Protein AF-A0A966W4L0-F1 (afdb_monomer)

pLDDT: mean 8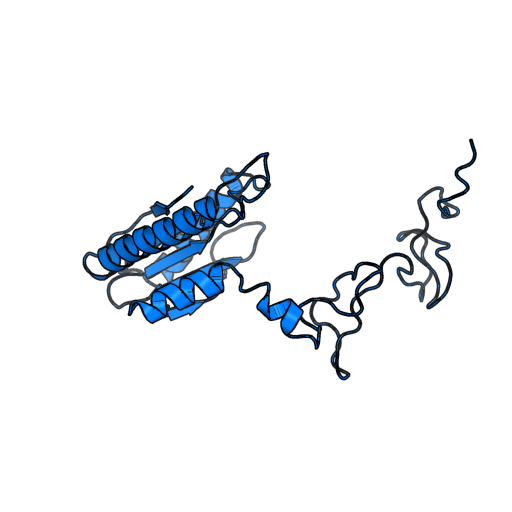1.06, std 13.6, range [39.12, 98.12]

Secondary structure (DSSP, 8-state):
---SSSPBPTTSSBP-EESTTSPP-B-GGGPPTT-EESSSEEP--BTTBPPTT-PEEPTT-SS-TTT-S-THHHHTT--HHHHHHHHHHHTT---SEEEEEEE-SS---S--EEEEEEEEE-SS-EEEEEE-TTTTTTS-HHHHHHHHHHHHHHHHHHSTTS-EEEEEE----EETTEE--SHHHHHHHHHHHHHHHHHHHHHHHS---EEEEE--

Radius of gyration: 22.89 Å; Cα contacts (8 Å, |Δi|>4): 340; chains: 1; bounding box: 66×42×49 Å

Nearest PDB structures (foldseek):
  7eb6-assembly1_A  TM=3.724E-01  e=5.697E-02  Homo sapiens
  3vyw-assembly3_C  TM=3.561E-01  e=5.429E-01  Aquifex aeolicus VF5
  4cr3-assembly1_J  TM=2.563E-01  e=2.023E+00  Saccharomyces cerevisiae
  8tid-assembly1_L  TM=2.581E-01  e=2.441E+00  Tetrahymena thermophila

Sequence (216 aa):
MIDVVSKMCPCGKTASYGFPEGKPVCCNTCKEPGMINVRSKTCPGYDGVPCPVATYIHSSREYCLACDPDDSRRTMRLNDETAFFDFLAENGVSVTQRSYRVDYRCIDTAKKYSLIDGVIITADVVVCLELDEDAHEYYDPVCEKARMHDASAELKIAFPDRPIAWIRVNPHTKKDGKRDVSRAAKKVRDERHRKALVLIRDVLENPWGGIKYVGY

Mean predicted aligned error: 14.85 Å

Solvent-accessible surface area (backbone atoms only — not comparable to full-atom values): 12575 Å² total; per-residue (Å²): 134,82,74,88,80,66,55,57,11,95,88,74,43,68,27,31,18,15,46,83,98,41,68,43,52,16,22,87,90,66,49,57,94,77,44,39,58,57,72,55,46,55,23,67,36,44,95,92,42,67,38,92,76,59,47,75,33,57,97,92,50,80,48,42,87,91,41,42,86,59,55,68,75,47,68,79,52,64,50,68,63,55,56,49,54,51,52,35,44,78,70,76,42,76,69,70,37,70,61,38,74,41,67,51,83,90,56,99,57,99,62,62,57,51,72,38,54,26,32,33,74,59,95,62,31,36,40,40,35,40,73,44,74,68,73,64,85,85,54,63,68,68,61,52,54,47,51,54,50,54,46,50,50,51,48,37,71,77,36,70,89,30,39,55,23,36,44,37,34,19,52,55,46,72,51,95,92,36,81,40,83,46,76,66,35,50,52,51,22,56,50,34,51,51,54,47,49,52,52,52,51,46,40,72,76,52,66,54,61,51,78,48,79,31,59,116

Foldseek 3Di:
DPPPPFAAEPVGHTFQWDAVVDDGHHDPVPDDPRIDRPNWDFAQAEPPDGDPVRHTDDPVDNHDPVRDPPCVSVVVCPPVLNVLQVVCVVVVHHFPDAQDKDAQPPDPDPDGIHTFGTWDDDLAAIETEAAPQQVCPPDDPVVVVVRVVSSLVSVCVVVVRHAYEYEYEHLFDDDPSHTDPDPVRNVSSVVLSVVSSVVVVCCVVPPDHDYDYTPD

Structure (mmCIF, N/CA/C/O backbone):
data_AF-A0A966W4L0-F1
#
_entry.id   AF-A0A966W4L0-F1
#
loop_
_atom_site.group_PDB
_atom_site.id
_atom_site.type_symbol
_atom_site.label_atom_id
_atom_site.label_alt_id
_atom_site.label_comp_id
_atom_site.label_asym_id
_atom_site.label_entity_id
_atom_site.label_seq_id
_atom_site.pdbx_PDB_ins_code
_atom_site.Cartn_x
_atom_site.Cartn_y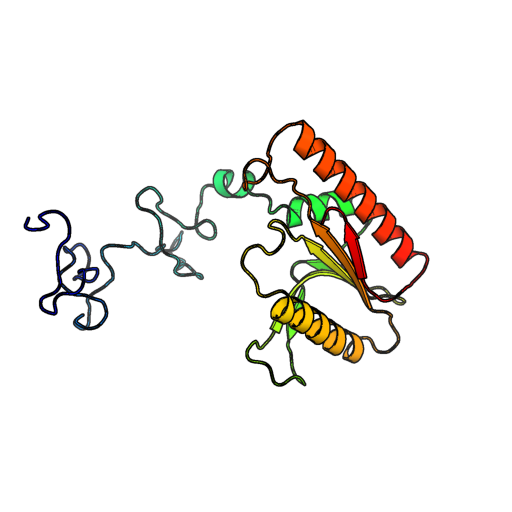
_atom_site.Cartn_z
_atom_site.occupancy
_atom_site.B_iso_or_equiv
_atom_site.auth_seq_id
_atom_site.auth_comp_id
_atom_site.auth_asym_id
_atom_site.auth_atom_id
_atom_site.pdbx_PDB_model_num
ATOM 1 N N . MET A 1 1 ? 43.326 22.578 -15.133 1.00 39.88 1 MET A N 1
ATOM 2 C CA . MET A 1 1 ? 43.416 21.475 -14.155 1.00 39.88 1 MET A CA 1
ATOM 3 C C . MET A 1 1 ? 42.923 20.229 -14.870 1.00 39.88 1 MET A C 1
ATOM 5 O O . MET A 1 1 ? 41.761 20.191 -15.242 1.00 39.88 1 MET A O 1
ATOM 9 N N . ILE A 1 2 ? 43.824 19.308 -15.214 1.00 39.12 2 ILE A N 1
ATOM 10 C CA . ILE A 1 2 ? 43.455 18.050 -15.879 1.00 39.12 2 ILE A CA 1
ATOM 11 C C . ILE A 1 2 ? 42.797 17.181 -14.808 1.00 39.12 2 ILE A C 1
ATOM 13 O O . ILE A 1 2 ? 43.391 16.985 -13.751 1.00 39.12 2 ILE A O 1
ATOM 17 N N . ASP A 1 3 ? 41.568 16.726 -15.039 1.00 40.66 3 ASP A N 1
ATOM 18 C CA . ASP A 1 3 ? 40.909 15.759 -14.161 1.00 40.66 3 ASP A CA 1
ATOM 19 C C . ASP A 1 3 ? 41.672 14.428 -14.254 1.00 40.66 3 ASP A C 1
ATOM 21 O O . ASP A 1 3 ? 41.567 13.696 -15.235 1.00 40.66 3 ASP A O 1
ATOM 25 N N . VAL A 1 4 ? 42.519 14.156 -13.258 1.00 51.59 4 VAL A N 1
ATOM 26 C CA . VAL A 1 4 ? 43.350 12.941 -13.181 1.00 51.59 4 VAL A CA 1
ATOM 27 C C . VAL A 1 4 ? 42.567 11.769 -12.563 1.00 51.59 4 VAL A C 1
ATOM 29 O O . VAL A 1 4 ? 43.092 10.662 -12.448 1.00 51.59 4 VAL A O 1
ATOM 32 N N . VAL A 1 5 ? 41.309 11.981 -12.153 1.00 56.88 5 VAL A N 1
ATOM 33 C CA . VAL A 1 5 ? 40.551 11.013 -11.345 1.00 56.88 5 VAL A CA 1
ATOM 34 C C . VAL A 1 5 ? 39.511 10.263 -12.178 1.00 56.88 5 VAL A C 1
ATOM 36 O O . VAL A 1 5 ? 39.290 9.071 -11.942 1.00 56.88 5 VAL A O 1
ATOM 39 N N . SER A 1 6 ? 38.896 10.900 -13.180 1.00 58.75 6 SER A N 1
ATOM 40 C CA . SER A 1 6 ? 37.871 10.251 -14.005 1.00 58.75 6 SER A CA 1
ATOM 41 C C . SER A 1 6 ? 38.385 9.865 -15.401 1.00 58.75 6 SER A C 1
ATOM 43 O O . SER A 1 6 ? 38.795 10.693 -16.209 1.00 58.75 6 SER A O 1
ATOM 45 N N . LYS A 1 7 ? 38.380 8.559 -15.712 1.00 70.31 7 LYS A N 1
ATOM 46 C CA . LYS A 1 7 ? 38.720 8.083 -17.062 1.00 70.31 7 LYS A CA 1
ATOM 47 C C . LYS A 1 7 ? 37.637 8.518 -18.047 1.00 70.31 7 LYS A C 1
ATOM 49 O O . LYS A 1 7 ? 36.458 8.218 -17.857 1.00 70.31 7 LYS A O 1
ATOM 54 N N . MET A 1 8 ? 38.048 9.205 -19.105 1.00 83.81 8 MET A N 1
ATOM 55 C CA . MET A 1 8 ? 37.175 9.710 -20.162 1.00 83.81 8 MET A CA 1
ATOM 56 C C . MET A 1 8 ? 37.199 8.768 -21.369 1.00 83.81 8 MET A C 1
ATOM 58 O O . MET A 1 8 ? 38.225 8.185 -21.705 1.00 83.81 8 MET A O 1
ATOM 62 N N . CYS A 1 9 ? 36.049 8.621 -22.015 1.00 87.44 9 CYS A N 1
ATOM 63 C CA . CYS A 1 9 ? 35.883 7.980 -23.313 1.00 87.44 9 CYS A CA 1
ATOM 64 C C . CYS A 1 9 ? 36.512 8.866 -24.406 1.00 87.44 9 CYS A C 1
ATOM 66 O O . CYS A 1 9 ? 36.449 10.091 -24.273 1.00 87.44 9 CYS A O 1
ATOM 68 N N . PRO A 1 10 ? 37.014 8.306 -25.526 1.00 86.38 10 PRO A N 1
ATOM 69 C CA . PRO A 1 10 ? 37.553 9.095 -26.643 1.00 86.38 10 PRO A CA 1
ATOM 70 C C . PRO A 1 10 ? 36.600 10.168 -27.199 1.00 86.38 10 PRO A C 1
ATOM 72 O O . PRO A 1 10 ? 37.042 11.172 -27.740 1.00 86.38 10 PRO A O 1
ATOM 75 N N . CYS A 1 11 ? 35.287 9.991 -27.026 1.00 88.12 11 CYS A N 1
ATOM 76 C CA . CYS A 1 11 ? 34.265 10.966 -27.421 1.00 88.12 11 CYS A CA 1
ATOM 77 C C . CYS A 1 11 ? 34.036 12.111 -26.410 1.00 88.12 11 CYS A C 1
ATOM 79 O O . CYS A 1 11 ? 33.104 12.893 -26.580 1.00 88.12 11 CYS A O 1
ATOM 81 N N . GLY A 1 12 ? 34.818 12.182 -25.327 1.00 84.81 12 GLY A N 1
ATOM 82 C CA . GLY A 1 12 ? 34.723 13.229 -24.303 1.00 84.81 12 GLY A CA 1
ATOM 83 C C . GLY A 1 12 ? 33.671 12.997 -23.209 1.00 84.81 12 GLY A C 1
ATOM 84 O O . GLY A 1 12 ? 33.505 13.847 -22.342 1.00 84.81 12 GLY A O 1
ATOM 85 N N . LYS A 1 13 ? 32.959 11.863 -23.206 1.00 88.31 13 LYS A N 1
ATOM 86 C CA . LYS A 1 13 ? 32.048 11.467 -22.109 1.00 88.31 13 LYS A CA 1
ATOM 87 C C . LYS A 1 13 ? 32.784 10.649 -21.046 1.00 88.31 13 LYS A C 1
ATOM 89 O O . LYS A 1 13 ? 33.773 9.998 -21.358 1.00 88.31 13 LYS A O 1
ATOM 94 N N . THR A 1 14 ? 32.277 10.578 -19.817 1.00 87.38 14 THR A N 1
ATOM 95 C CA . THR A 1 14 ? 32.856 9.702 -18.781 1.00 87.38 14 THR A CA 1
ATOM 96 C C . THR A 1 14 ? 32.817 8.231 -19.208 1.00 87.38 14 THR A C 1
ATOM 98 O O . THR A 1 14 ? 31.778 7.733 -19.654 1.00 87.38 14 THR A O 1
ATOM 101 N N . ALA A 1 15 ? 33.938 7.524 -19.060 1.00 89.25 15 ALA A N 1
ATOM 102 C CA . ALA A 1 15 ? 34.005 6.099 -19.343 1.00 89.25 15 ALA A CA 1
ATOM 103 C C . ALA A 1 15 ? 33.379 5.288 -18.197 1.00 89.25 15 ALA A C 1
ATOM 105 O O . ALA A 1 15 ? 33.664 5.502 -17.016 1.00 89.25 15 ALA A O 1
ATOM 106 N N . SER A 1 16 ? 32.537 4.323 -18.553 1.00 87.56 16 SER A N 1
ATOM 107 C CA . SER A 1 16 ? 31.923 3.370 -17.618 1.00 87.56 16 SER A CA 1
ATOM 108 C C . SER A 1 16 ? 31.893 1.936 -18.147 1.00 87.56 16 SER A C 1
ATOM 110 O O . SER A 1 16 ? 31.677 1.014 -17.365 1.00 87.56 16 SER A O 1
ATOM 112 N N . TYR A 1 17 ? 32.167 1.735 -19.438 1.00 88.56 17 TYR A N 1
ATOM 113 C CA . TYR A 1 17 ? 32.143 0.446 -20.116 1.00 88.56 17 TYR A CA 1
ATOM 114 C C . TYR A 1 17 ? 33.554 -0.029 -20.464 1.00 88.56 17 TYR A C 1
ATOM 116 O O . TYR A 1 17 ? 34.401 0.766 -20.879 1.00 88.56 17 TYR A O 1
ATOM 124 N N . GLY A 1 18 ? 33.795 -1.324 -20.293 1.00 90.25 18 GLY A N 1
ATOM 125 C CA . GLY A 1 18 ? 35.038 -2.011 -20.638 1.00 90.25 18 GLY A CA 1
ATOM 126 C C . GLY A 1 18 ? 34.804 -3.516 -20.753 1.00 90.25 18 GLY A C 1
ATOM 127 O O . GLY A 1 18 ? 33.707 -3.998 -20.477 1.00 90.25 18 GLY A O 1
ATOM 128 N N . PHE A 1 19 ? 35.814 -4.267 -21.180 1.00 89.31 19 PHE A N 1
ATOM 129 C CA . PHE A 1 19 ? 35.740 -5.730 -21.162 1.00 89.31 19 PHE A CA 1
ATOM 130 C C . PHE A 1 19 ? 35.639 -6.261 -19.721 1.00 89.31 19 PHE A C 1
ATOM 132 O O . PHE A 1 19 ? 36.053 -5.549 -18.800 1.00 89.31 19 PHE A O 1
ATOM 139 N N . PRO A 1 20 ? 35.083 -7.471 -19.505 1.00 81.75 20 PRO A N 1
ATOM 140 C CA . PRO A 1 20 ? 34.980 -8.077 -18.177 1.00 81.75 20 PRO A CA 1
ATOM 141 C C . PRO A 1 20 ? 36.296 -7.987 -17.394 1.00 81.75 20 PRO A C 1
ATOM 143 O O . PRO A 1 20 ? 37.363 -8.210 -17.957 1.00 81.75 20 PRO A O 1
ATOM 146 N N . GLU A 1 21 ? 36.215 -7.579 -16.122 1.00 77.38 21 GLU A N 1
ATOM 147 C CA . GLU A 1 21 ? 37.358 -7.320 -15.216 1.00 77.38 21 GLU A CA 1
ATOM 148 C C . GLU A 1 21 ? 38.349 -6.221 -15.663 1.00 77.38 21 GLU A C 1
ATOM 150 O O . GLU A 1 21 ? 39.301 -5.889 -14.955 1.00 77.38 21 GLU A O 1
ATOM 155 N N . GLY A 1 22 ? 38.101 -5.594 -16.812 1.00 82.25 22 GLY A N 1
ATOM 156 C CA . GLY A 1 22 ? 38.889 -4.500 -17.353 1.00 82.25 22 GLY A CA 1
ATOM 157 C C . GLY A 1 22 ? 38.563 -3.139 -16.737 1.00 82.25 22 GLY A C 1
ATOM 158 O O . GLY A 1 22 ? 37.609 -2.941 -15.982 1.00 82.25 22 GLY A O 1
ATOM 159 N N . LYS A 1 23 ? 39.370 -2.140 -17.102 1.00 84.31 23 LYS A N 1
ATOM 160 C CA . LYS A 1 23 ? 39.115 -0.735 -16.747 1.00 84.31 23 LYS A CA 1
ATOM 161 C C . LYS A 1 23 ? 38.068 -0.138 -17.699 1.00 84.31 23 LYS A C 1
ATOM 163 O O . LYS A 1 23 ? 38.034 -0.527 -18.866 1.00 84.31 23 LYS A O 1
ATOM 168 N N . PRO A 1 24 ? 37.259 0.841 -17.255 1.00 87.44 24 PRO A N 1
ATOM 169 C CA . PRO A 1 24 ? 36.345 1.529 -18.155 1.00 87.44 24 PRO A CA 1
ATOM 170 C C . PRO A 1 24 ? 37.149 2.340 -19.175 1.00 87.44 24 PRO A C 1
ATOM 172 O O . PRO A 1 24 ? 38.024 3.127 -18.799 1.00 87.44 24 PRO A O 1
ATOM 175 N N . VAL A 1 25 ? 36.855 2.128 -20.456 1.00 90.81 25 VAL A N 1
ATOM 176 C CA . VAL A 1 25 ? 37.513 2.778 -21.603 1.00 90.81 25 VAL A CA 1
ATOM 177 C C . VAL A 1 25 ? 36.522 3.525 -22.492 1.00 90.81 25 VAL A C 1
ATOM 179 O O . VAL A 1 25 ? 36.887 4.525 -23.103 1.00 90.81 25 VAL A O 1
ATOM 182 N N . CYS A 1 26 ? 35.252 3.109 -22.495 1.00 87.81 26 CYS A N 1
ATOM 183 C CA . CYS A 1 26 ? 34.206 3.693 -23.326 1.00 87.81 26 CYS A CA 1
ATOM 184 C C . CYS A 1 26 ? 33.004 4.161 -22.497 1.00 87.81 26 CYS A C 1
ATOM 186 O O . CYS A 1 26 ? 32.745 3.692 -21.386 1.00 87.81 26 CYS A O 1
ATOM 188 N N . CYS A 1 27 ? 32.237 5.102 -23.041 1.00 90.81 27 CYS A N 1
ATOM 189 C CA . CYS A 1 27 ? 30.899 5.416 -22.547 1.00 90.81 27 CYS A CA 1
ATOM 190 C C . CYS A 1 27 ? 29.870 4.434 -23.138 1.00 90.81 27 CYS A C 1
ATOM 192 O O . CYS A 1 27 ? 30.177 3.704 -24.079 1.00 90.81 27 CYS A O 1
ATOM 194 N N . ASN A 1 28 ? 28.630 4.447 -22.639 1.00 87.31 28 ASN A N 1
ATOM 195 C CA . ASN A 1 28 ? 27.578 3.527 -23.098 1.00 87.31 28 ASN A CA 1
ATOM 196 C C . ASN A 1 28 ? 27.327 3.579 -24.617 1.00 87.31 28 ASN A C 1
ATOM 198 O O . ASN A 1 28 ? 26.989 2.568 -25.218 1.00 87.31 28 ASN A O 1
ATOM 202 N N . THR A 1 29 ? 27.491 4.751 -25.240 1.00 90.25 29 THR A N 1
ATOM 203 C CA . THR A 1 29 ? 27.235 4.937 -26.679 1.00 90.25 29 THR A CA 1
ATOM 204 C C . THR A 1 29 ? 28.416 4.550 -27.563 1.00 90.25 29 THR A C 1
ATOM 206 O O . THR A 1 29 ? 28.232 4.356 -28.754 1.00 90.25 29 THR A O 1
ATOM 209 N N . CYS A 1 30 ? 29.623 4.460 -27.001 1.00 90.88 30 CYS A N 1
ATOM 210 C CA . CYS A 1 30 ? 30.848 4.120 -27.733 1.00 90.88 30 CYS A CA 1
ATOM 211 C C . CYS A 1 30 ? 31.363 2.724 -27.366 1.00 90.88 30 CYS A C 1
ATOM 213 O O . CYS A 1 30 ? 32.521 2.411 -27.622 1.00 90.88 30 CYS A O 1
ATOM 215 N N . LYS A 1 31 ? 30.543 1.920 -26.681 1.00 89.50 31 LYS A N 1
ATOM 216 C CA . LYS A 1 31 ? 30.925 0.575 -26.263 1.00 89.50 31 LYS A CA 1
ATOM 217 C C . LYS A 1 31 ? 30.967 -0.357 -27.471 1.00 89.50 31 LYS A C 1
ATOM 219 O O . LYS A 1 31 ? 30.111 -0.278 -28.351 1.00 89.50 31 LYS A O 1
ATOM 224 N N . GLU A 1 32 ? 31.926 -1.265 -27.466 1.00 90.75 32 GLU A N 1
ATOM 225 C CA . GLU A 1 32 ? 32.004 -2.348 -28.441 1.00 90.75 32 GLU A CA 1
ATOM 226 C C . GLU A 1 32 ? 31.173 -3.555 -27.970 1.00 90.75 32 GLU A C 1
ATOM 228 O O . GLU A 1 32 ? 30.910 -3.697 -26.765 1.00 90.75 32 GLU A O 1
ATOM 233 N N . PRO A 1 33 ? 30.744 -4.445 -28.886 1.00 87.56 33 PRO A N 1
ATOM 234 C CA . PRO A 1 33 ? 30.155 -5.726 -28.511 1.00 87.56 33 PRO A CA 1
ATOM 235 C C . PRO A 1 33 ? 31.064 -6.488 -27.534 1.00 87.56 33 PRO A C 1
ATOM 237 O O . PRO A 1 33 ? 32.262 -6.623 -27.761 1.00 87.56 33 PRO A O 1
ATOM 240 N N . GLY A 1 34 ? 30.497 -6.967 -26.426 1.00 81.62 34 GLY A N 1
ATOM 241 C CA . GLY A 1 34 ? 31.245 -7.643 -25.357 1.00 81.62 34 GLY A CA 1
ATOM 242 C C . GLY A 1 34 ? 31.748 -6.730 -24.232 1.00 81.62 34 GLY A C 1
ATOM 243 O O . GLY A 1 34 ? 32.177 -7.236 -23.196 1.00 81.62 34 GLY A O 1
ATOM 244 N N . MET A 1 35 ? 31.643 -5.402 -24.365 1.00 86.19 35 MET A N 1
ATOM 245 C CA . MET A 1 35 ? 31.913 -4.487 -23.252 1.00 86.19 35 MET A CA 1
ATOM 246 C C . MET A 1 35 ? 30.718 -4.392 -22.291 1.00 86.19 35 MET A C 1
ATOM 248 O O . MET A 1 35 ? 29.577 -4.147 -22.696 1.00 86.19 35 MET A O 1
ATOM 252 N N . ILE A 1 36 ? 31.001 -4.501 -20.994 1.00 82.31 36 ILE A N 1
ATOM 253 C CA . ILE A 1 36 ? 30.038 -4.388 -19.892 1.00 82.31 36 ILE A CA 1
ATOM 254 C C . ILE A 1 36 ? 30.284 -3.114 -19.084 1.00 82.31 36 ILE A C 1
ATOM 256 O O . ILE A 1 36 ? 31.358 -2.516 -19.154 1.00 82.31 36 ILE A O 1
ATOM 260 N N . ASN A 1 37 ? 29.297 -2.683 -18.299 1.00 83.00 37 ASN A N 1
ATOM 261 C CA . ASN A 1 37 ? 29.501 -1.601 -17.340 1.00 83.00 37 ASN A CA 1
ATOM 262 C C . ASN A 1 37 ? 30.404 -2.109 -16.203 1.00 83.00 37 ASN A C 1
ATOM 264 O O . ASN A 1 37 ? 29.957 -2.846 -15.331 1.00 83.00 37 ASN A O 1
ATOM 268 N N . VAL A 1 38 ? 31.680 -1.727 -16.223 1.00 80.19 38 VAL A N 1
ATOM 269 C CA . VAL A 1 38 ? 32.684 -2.143 -15.225 1.00 80.19 38 VAL A CA 1
ATOM 270 C C . VAL A 1 38 ? 32.747 -1.194 -14.024 1.00 80.19 38 VAL A C 1
ATOM 272 O O . VAL A 1 38 ? 33.439 -1.468 -13.046 1.00 80.19 38 VAL A O 1
ATOM 275 N N . ARG A 1 39 ? 32.029 -0.062 -14.081 1.00 76.06 39 ARG A N 1
ATOM 276 C CA . ARG A 1 39 ? 31.961 0.920 -12.989 1.00 76.06 39 ARG A CA 1
ATOM 277 C C . ARG A 1 39 ? 30.870 0.574 -11.978 1.00 76.06 39 ARG A C 1
ATOM 279 O O . ARG A 1 39 ? 31.072 0.740 -10.778 1.00 76.06 39 ARG A O 1
ATOM 286 N N . SER A 1 40 ? 29.725 0.110 -12.467 1.00 74.38 40 SER A N 1
ATOM 287 C CA . SER A 1 40 ? 28.581 -0.286 -11.649 1.00 74.38 40 SER A CA 1
ATOM 288 C C . SER A 1 40 ? 28.385 -1.785 -11.793 1.00 74.38 40 SER A C 1
ATOM 290 O O . SER A 1 40 ? 27.945 -2.255 -12.839 1.00 74.38 40 SER A O 1
ATOM 292 N N . LYS A 1 41 ? 28.715 -2.535 -10.741 1.00 74.12 41 LYS A N 1
ATOM 293 C CA . LYS A 1 41 ? 28.471 -3.976 -10.709 1.00 74.12 41 LYS A CA 1
ATOM 294 C C . LYS A 1 41 ? 26.963 -4.211 -10.682 1.00 74.12 41 LYS A C 1
ATOM 296 O O . LYS A 1 41 ? 26.248 -3.503 -9.980 1.00 74.12 41 LYS A O 1
ATOM 301 N N . THR A 1 42 ? 26.470 -5.175 -11.442 1.00 78.19 42 THR A N 1
ATOM 302 C CA . THR A 1 42 ? 25.097 -5.681 -11.321 1.00 78.19 42 THR A CA 1
ATOM 303 C C . THR A 1 42 ? 25.086 -6.883 -10.388 1.00 78.19 42 THR A C 1
ATOM 305 O O . THR A 1 42 ? 26.087 -7.590 -10.282 1.00 78.19 42 THR A O 1
ATOM 308 N N . CYS A 1 43 ? 23.972 -7.122 -9.699 1.00 81.69 43 CYS A N 1
ATOM 309 C CA . CYS A 1 43 ? 23.835 -8.300 -8.852 1.00 81.69 43 CYS A CA 1
ATOM 310 C C . CYS A 1 43 ? 23.937 -9.579 -9.706 1.00 81.69 43 CYS A C 1
ATOM 312 O O . CYS A 1 43 ? 23.196 -9.695 -10.685 1.00 81.69 43 CYS A O 1
ATOM 314 N N . PRO A 1 44 ? 24.814 -10.534 -9.348 1.00 81.69 44 PRO A N 1
ATOM 315 C CA . PRO A 1 44 ? 25.000 -11.760 -10.125 1.00 81.69 44 PRO A CA 1
ATOM 316 C C . PRO A 1 44 ? 23.845 -12.762 -9.964 1.00 81.69 44 PRO A C 1
ATOM 318 O O . PRO A 1 44 ? 23.689 -13.650 -10.795 1.00 81.69 44 PRO A O 1
ATOM 321 N N . GLY A 1 45 ? 23.011 -12.602 -8.935 1.00 80.56 45 GLY A N 1
ATOM 322 C CA . GLY A 1 45 ? 22.117 -13.662 -8.471 1.00 80.56 45 GLY A CA 1
ATOM 323 C C . GLY A 1 45 ? 22.778 -14.506 -7.384 1.00 80.56 45 GLY A C 1
ATOM 324 O O . GLY A 1 45 ? 23.896 -14.199 -6.976 1.00 80.56 45 GLY A O 1
ATOM 325 N N . TYR A 1 46 ? 22.082 -15.521 -6.881 1.00 85.31 46 TYR A N 1
ATOM 326 C CA . TYR A 1 46 ? 22.570 -16.382 -5.799 1.00 85.31 46 TYR A CA 1
ATOM 327 C C . TYR A 1 46 ? 22.244 -17.847 -6.096 1.00 85.31 46 TYR A C 1
ATOM 329 O O . TYR A 1 46 ? 21.233 -18.132 -6.732 1.00 85.31 46 TYR A O 1
ATOM 337 N N . ASP A 1 47 ? 23.125 -18.754 -5.669 1.00 81.50 47 ASP A N 1
ATOM 338 C CA . ASP A 1 47 ? 22.979 -20.212 -5.808 1.00 81.50 47 ASP A CA 1
ATOM 339 C C . ASP A 1 47 ? 22.677 -20.690 -7.244 1.00 81.50 47 ASP A C 1
ATOM 341 O O . ASP A 1 47 ? 21.775 -21.478 -7.511 1.00 81.50 47 ASP A O 1
ATOM 345 N N . GLY A 1 48 ? 23.401 -20.133 -8.221 1.00 78.44 48 GLY A N 1
ATOM 346 C CA . GLY A 1 48 ? 23.226 -20.472 -9.638 1.00 78.44 48 GLY A CA 1
ATOM 347 C C . GLY A 1 48 ? 21.952 -19.913 -10.286 1.00 78.44 48 GLY A C 1
ATOM 348 O O . GLY A 1 48 ? 21.761 -20.099 -11.488 1.00 78.44 48 GLY A O 1
ATOM 349 N N . VAL A 1 49 ? 21.113 -19.186 -9.540 1.00 75.50 49 VAL A N 1
ATOM 350 C CA . VAL A 1 49 ? 19.925 -18.498 -10.058 1.00 75.50 49 VAL A CA 1
ATOM 351 C C . VAL A 1 49 ? 20.281 -17.046 -10.404 1.00 75.50 49 VAL A C 1
ATOM 353 O O . VAL A 1 49 ? 20.631 -16.281 -9.500 1.00 75.50 49 VAL A O 1
ATOM 356 N N . PRO A 1 50 ? 20.181 -16.622 -11.681 1.00 73.75 50 PRO A N 1
ATOM 357 C CA . PRO A 1 50 ? 20.452 -15.241 -12.080 1.00 73.75 50 PRO A CA 1
ATOM 358 C C . PRO A 1 50 ? 19.552 -14.232 -11.361 1.00 73.75 50 PRO A C 1
ATOM 360 O O . PRO A 1 50 ? 18.383 -14.508 -11.088 1.00 73.75 50 PRO A O 1
ATOM 363 N N . CYS A 1 51 ? 20.072 -13.030 -11.089 1.00 69.31 51 CYS A N 1
ATOM 364 C CA . CYS A 1 51 ? 19.294 -11.989 -10.417 1.00 69.31 51 CYS A CA 1
ATOM 365 C C . CYS A 1 51 ? 18.055 -11.603 -11.249 1.00 69.31 51 CYS A C 1
ATOM 367 O O . CYS A 1 51 ? 18.220 -11.071 -12.350 1.00 69.31 51 CYS A O 1
ATOM 369 N N . PRO A 1 52 ? 16.825 -11.750 -10.720 1.00 67.69 52 PRO A N 1
ATOM 370 C CA . PRO A 1 52 ? 15.611 -11.448 -11.479 1.00 67.69 52 PRO A CA 1
ATOM 371 C C . PRO A 1 52 ? 15.420 -9.945 -11.728 1.00 67.69 52 PRO A C 1
ATOM 373 O O . PRO A 1 52 ? 14.662 -9.553 -12.608 1.00 67.69 52 PRO A O 1
ATOM 376 N N . VAL A 1 53 ? 16.107 -9.095 -10.955 1.00 66.50 53 VAL A N 1
ATOM 377 C CA . VAL A 1 53 ? 15.977 -7.627 -11.008 1.00 66.50 53 VAL A CA 1
ATOM 378 C C . VAL A 1 53 ? 17.161 -6.969 -11.730 1.00 66.50 53 VAL A C 1
ATOM 380 O O . VAL A 1 53 ? 17.082 -5.800 -12.091 1.00 66.50 53 VAL A O 1
ATOM 383 N N . ALA A 1 54 ? 18.274 -7.693 -11.919 1.00 70.50 54 ALA A N 1
ATOM 384 C CA . ALA A 1 54 ? 19.519 -7.198 -12.523 1.00 70.50 54 ALA A CA 1
ATOM 385 C C . ALA A 1 54 ? 19.986 -5.823 -11.985 1.00 70.50 54 ALA A C 1
ATOM 387 O O . ALA A 1 54 ? 20.568 -5.012 -12.706 1.00 70.50 54 ALA A O 1
ATOM 388 N N . THR A 1 55 ? 19.713 -5.542 -10.707 1.00 71.06 55 THR A N 1
ATOM 389 C CA . THR A 1 55 ? 19.965 -4.221 -10.119 1.00 71.06 55 THR A CA 1
ATOM 390 C C . THR A 1 55 ? 21.456 -3.961 -9.912 1.00 71.06 55 THR A C 1
ATOM 392 O O . THR A 1 55 ? 22.241 -4.893 -9.713 1.00 71.06 55 THR A O 1
ATOM 395 N N . TYR A 1 56 ? 21.853 -2.689 -9.921 1.00 77.81 56 TYR A N 1
ATOM 396 C CA . TYR A 1 56 ? 23.223 -2.286 -9.627 1.00 77.81 56 TYR A CA 1
ATOM 397 C C . TYR A 1 56 ? 23.516 -2.408 -8.126 1.00 77.81 56 TYR A C 1
ATOM 399 O O . TYR A 1 56 ? 22.776 -1.894 -7.289 1.00 77.81 56 TYR A O 1
ATOM 407 N N . ILE A 1 57 ? 24.615 -3.076 -7.783 1.00 74.88 57 ILE A N 1
ATOM 408 C CA . ILE A 1 57 ? 25.113 -3.199 -6.415 1.00 74.88 57 ILE A CA 1
ATOM 409 C C . ILE A 1 57 ? 26.133 -2.091 -6.140 1.00 74.88 57 ILE A C 1
ATOM 411 O O . ILE A 1 57 ? 27.012 -1.790 -6.953 1.00 74.88 57 ILE A O 1
ATOM 415 N N . HIS A 1 58 ? 26.008 -1.462 -4.974 1.00 70.56 58 HIS A N 1
ATOM 416 C CA . HIS A 1 58 ? 27.028 -0.544 -4.478 1.00 70.56 58 HIS A CA 1
ATOM 417 C C . HIS A 1 58 ? 28.313 -1.314 -4.155 1.00 70.56 58 HIS A C 1
ATOM 419 O O . HIS A 1 58 ? 28.264 -2.488 -3.797 1.00 70.56 58 HIS A O 1
ATOM 425 N N . SER A 1 59 ? 29.465 -0.644 -4.240 1.00 62.72 59 SER A N 1
ATOM 426 C CA . SER A 1 59 ? 30.799 -1.258 -4.121 1.00 62.72 59 SER A CA 1
ATOM 427 C C . SER A 1 59 ? 31.056 -2.028 -2.818 1.00 62.72 59 SER A C 1
ATOM 429 O O . SER A 1 59 ? 31.992 -2.817 -2.771 1.00 62.72 59 SER A O 1
ATOM 431 N N . SER A 1 60 ? 30.239 -1.824 -1.782 1.00 69.44 60 SER A N 1
ATOM 432 C CA . SER A 1 60 ? 30.321 -2.514 -0.492 1.00 69.44 60 SER A CA 1
ATOM 433 C C . SER A 1 60 ? 29.424 -3.752 -0.366 1.00 69.44 60 SER A C 1
ATOM 435 O O . SER A 1 60 ? 29.412 -4.369 0.698 1.00 69.44 60 SER A O 1
ATOM 437 N N . ARG A 1 61 ? 28.639 -4.105 -1.394 1.00 74.75 61 ARG A N 1
ATOM 438 C CA . ARG A 1 61 ? 27.658 -5.202 -1.347 1.00 74.75 61 ARG A CA 1
ATOM 439 C C . ARG A 1 61 ? 27.891 -6.198 -2.477 1.00 74.75 61 ARG A C 1
ATOM 441 O O . ARG A 1 61 ? 28.217 -5.804 -3.591 1.00 74.75 61 ARG A O 1
ATOM 448 N N . GLU A 1 62 ? 27.682 -7.474 -2.173 1.00 80.69 62 GLU A N 1
ATOM 449 C CA . GLU A 1 62 ? 27.848 -8.590 -3.113 1.00 80.69 62 GLU A CA 1
ATOM 450 C C . GLU A 1 62 ? 26.534 -8.941 -3.832 1.00 80.69 62 GLU A C 1
ATOM 452 O O . GLU A 1 62 ? 26.522 -9.172 -5.040 1.00 80.69 62 GLU A O 1
ATOM 457 N N . TYR A 1 63 ? 25.405 -8.855 -3.120 1.00 82.19 63 TYR A N 1
ATOM 458 C CA . TYR A 1 63 ? 24.070 -9.159 -3.637 1.00 82.19 63 TYR A CA 1
ATOM 459 C C . TYR A 1 63 ? 23.081 -8.008 -3.400 1.00 82.19 63 TYR A C 1
ATOM 461 O O . TYR A 1 63 ? 23.234 -7.181 -2.489 1.00 82.19 63 TYR A O 1
ATOM 469 N N . CYS A 1 64 ? 22.043 -7.951 -4.239 1.00 79.38 64 CYS A N 1
ATOM 470 C CA . CYS A 1 64 ? 20.865 -7.128 -3.980 1.00 79.38 64 CYS A CA 1
ATOM 471 C C . CYS A 1 64 ? 19.987 -7.772 -2.902 1.00 79.38 64 CYS A C 1
ATOM 473 O O . CYS A 1 64 ? 20.104 -8.963 -2.652 1.00 79.38 64 CYS A O 1
ATOM 475 N N . LEU A 1 65 ? 19.058 -7.018 -2.308 1.00 73.56 65 LEU A N 1
ATOM 476 C CA . LEU A 1 65 ? 18.179 -7.532 -1.242 1.00 73.56 65 LEU A CA 1
ATOM 477 C C . LEU A 1 65 ? 17.376 -8.782 -1.646 1.00 73.56 65 LEU A C 1
ATOM 479 O O . LEU A 1 65 ? 17.119 -9.641 -0.807 1.00 73.56 65 LEU A O 1
ATOM 483 N N . ALA A 1 66 ? 17.002 -8.893 -2.924 1.00 69.44 66 ALA A N 1
ATOM 484 C CA . ALA A 1 66 ? 16.258 -10.040 -3.437 1.00 69.44 66 ALA A CA 1
ATOM 485 C C . ALA A 1 66 ? 17.121 -11.309 -3.558 1.00 69.44 66 ALA A C 1
ATOM 487 O O . ALA A 1 66 ? 16.601 -12.407 -3.416 1.00 69.44 66 ALA A O 1
ATOM 488 N N . CYS A 1 67 ? 18.425 -11.163 -3.807 1.00 75.12 67 CYS A N 1
ATOM 489 C CA . CYS A 1 67 ? 19.350 -12.285 -3.988 1.00 75.12 67 CYS A CA 1
ATOM 490 C C . CYS A 1 67 ? 20.236 -12.538 -2.766 1.00 75.12 67 CYS A C 1
ATOM 492 O O . CYS A 1 67 ? 20.984 -13.502 -2.760 1.00 75.12 67 CYS A O 1
ATOM 494 N N . ASP A 1 68 ? 20.208 -11.668 -1.758 1.00 81.31 68 ASP A N 1
ATOM 495 C CA . ASP A 1 68 ? 21.111 -11.773 -0.617 1.00 81.31 68 ASP A CA 1
ATOM 496 C C . ASP A 1 68 ? 20.812 -13.024 0.213 1.00 81.31 68 ASP A C 1
ATOM 498 O O . ASP A 1 68 ? 19.657 -13.204 0.574 1.00 81.31 68 ASP A O 1
ATOM 502 N N . PRO A 1 69 ? 21.776 -13.893 0.539 1.00 78.12 69 PRO A N 1
ATOM 503 C CA . PRO A 1 69 ? 21.531 -15.011 1.451 1.00 78.12 69 PRO A CA 1
ATOM 504 C C . PRO A 1 69 ? 21.434 -14.578 2.918 1.00 78.12 69 PRO A C 1
ATOM 506 O O . PRO A 1 69 ? 20.902 -15.319 3.742 1.00 78.12 69 PRO A O 1
ATOM 509 N N . ASP A 1 70 ? 21.938 -13.389 3.259 1.00 75.94 70 ASP A N 1
ATOM 510 C CA . ASP A 1 70 ? 21.873 -12.859 4.614 1.00 75.94 70 ASP A CA 1
ATOM 511 C C . ASP A 1 70 ? 20.477 -12.282 4.906 1.00 75.94 70 ASP A C 1
ATOM 513 O O . ASP A 1 70 ? 20.181 -11.106 4.660 1.00 75.94 70 ASP A O 1
ATOM 517 N N . ASP A 1 71 ? 19.615 -13.123 5.480 1.00 61.00 71 ASP A N 1
ATOM 518 C CA . ASP A 1 71 ? 18.269 -12.751 5.923 1.00 61.00 71 ASP A CA 1
ATOM 519 C C . ASP A 1 71 ? 18.261 -11.650 6.988 1.00 61.00 71 ASP A C 1
ATOM 521 O O . ASP A 1 71 ? 17.234 -10.987 7.142 1.00 61.00 71 ASP A O 1
ATOM 525 N N . SER A 1 72 ? 19.377 -11.369 7.679 1.00 60.41 72 SER A N 1
ATOM 526 C CA . SER A 1 72 ? 19.466 -10.235 8.617 1.00 60.41 72 SER A CA 1
ATOM 527 C C . SER A 1 72 ? 19.282 -8.888 7.902 1.00 60.41 72 SER A C 1
ATOM 529 O O . SER A 1 72 ? 18.693 -7.939 8.436 1.00 60.41 72 SER A O 1
ATOM 531 N N . ARG A 1 73 ? 19.683 -8.830 6.624 1.00 62.97 73 ARG A N 1
ATOM 532 C CA . ARG A 1 73 ? 19.478 -7.672 5.742 1.00 62.97 73 ARG A CA 1
ATOM 533 C C . ARG A 1 73 ? 18.044 -7.557 5.231 1.00 62.97 73 ARG A C 1
ATOM 535 O O . ARG A 1 73 ? 17.656 -6.463 4.815 1.00 62.97 73 ARG A O 1
ATOM 542 N N . ARG A 1 74 ? 17.272 -8.649 5.283 1.00 58.16 74 ARG A N 1
ATOM 543 C CA . ARG A 1 74 ? 15.822 -8.676 5.030 1.00 58.16 74 ARG A CA 1
ATOM 544 C C . ARG A 1 74 ? 15.013 -8.399 6.303 1.00 58.16 74 ARG A C 1
ATOM 546 O O . ARG A 1 74 ? 14.045 -7.651 6.252 1.00 58.16 74 ARG A O 1
ATOM 553 N N . THR A 1 75 ? 15.444 -8.893 7.463 1.00 48.88 75 THR A N 1
ATOM 554 C CA . THR A 1 75 ? 14.731 -8.740 8.749 1.00 48.88 75 THR A CA 1
ATOM 555 C C . THR A 1 75 ? 14.850 -7.346 9.365 1.00 48.88 75 THR A C 1
ATOM 557 O O . THR A 1 75 ? 13.952 -6.934 10.093 1.00 48.88 75 THR A O 1
ATOM 560 N N . MET A 1 76 ? 15.870 -6.551 9.019 1.00 43.97 76 MET A N 1
ATOM 561 C CA . MET A 1 76 ? 15.894 -5.111 9.351 1.00 43.97 76 MET A CA 1
ATOM 562 C C . MET A 1 76 ? 14.998 -4.245 8.448 1.00 43.97 76 MET A C 1
ATOM 564 O O . MET A 1 76 ? 14.896 -3.036 8.658 1.00 43.97 76 MET A O 1
ATOM 568 N N . ARG A 1 77 ? 14.347 -4.853 7.453 1.00 45.28 77 ARG A N 1
ATOM 569 C CA . ARG A 1 77 ? 13.483 -4.194 6.476 1.00 45.28 77 ARG A CA 1
ATOM 570 C C . ARG A 1 77 ? 12.205 -5.016 6.302 1.00 45.28 77 ARG A C 1
ATOM 572 O O . ARG A 1 77 ? 11.856 -5.401 5.193 1.00 45.28 77 ARG A O 1
ATOM 579 N N . LEU A 1 78 ? 11.497 -5.284 7.406 1.00 54.97 78 LEU A N 1
ATOM 580 C CA . LEU A 1 78 ? 10.046 -5.423 7.281 1.00 54.97 78 LEU A CA 1
ATOM 581 C C . LEU A 1 78 ? 9.590 -4.119 6.621 1.00 54.97 78 LEU A C 1
ATOM 583 O O . LEU A 1 78 ? 9.704 -3.066 7.250 1.00 54.97 78 LEU A O 1
ATOM 587 N N . ASN A 1 79 ? 9.173 -4.175 5.353 1.00 67.44 79 ASN A N 1
ATOM 588 C CA . ASN A 1 79 ? 8.463 -3.066 4.718 1.00 67.44 79 ASN A CA 1
ATOM 589 C C . ASN A 1 79 ? 7.381 -2.622 5.713 1.00 67.44 79 ASN A C 1
ATOM 591 O O . ASN A 1 79 ? 6.774 -3.496 6.351 1.00 67.44 79 ASN A O 1
ATOM 595 N N . ASP A 1 80 ? 7.174 -1.320 5.937 1.00 74.56 80 ASP A N 1
ATOM 596 C CA . ASP A 1 80 ? 6.182 -0.914 6.938 1.00 74.56 80 ASP A CA 1
ATOM 597 C C . ASP A 1 80 ? 4.783 -1.440 6.542 1.00 74.56 80 ASP A C 1
ATOM 599 O O . ASP A 1 80 ? 3.979 -1.722 7.428 1.00 74.56 80 ASP A O 1
ATOM 603 N N . GLU A 1 81 ? 4.567 -1.740 5.252 1.00 80.06 81 GLU A N 1
ATOM 604 C CA . GLU A 1 81 ? 3.542 -2.659 4.720 1.00 80.06 81 GLU A CA 1
ATOM 605 C C . GLU A 1 81 ? 3.398 -3.974 5.483 1.00 80.06 81 GLU A C 1
ATOM 607 O O . GLU A 1 81 ? 2.338 -4.255 6.044 1.00 80.06 81 GLU A O 1
ATOM 612 N N . THR A 1 82 ? 4.452 -4.786 5.541 1.00 82.81 82 THR A N 1
ATOM 613 C CA . THR A 1 82 ? 4.439 -6.060 6.265 1.00 82.81 82 THR A CA 1
ATOM 614 C C . THR A 1 82 ? 4.097 -5.838 7.733 1.00 82.81 82 THR A C 1
ATOM 616 O O . THR A 1 82 ? 3.211 -6.506 8.256 1.00 82.81 82 THR A O 1
ATOM 619 N N . ALA A 1 83 ? 4.728 -4.853 8.380 1.00 84.81 83 ALA A N 1
ATOM 620 C CA . ALA A 1 83 ? 4.478 -4.563 9.791 1.00 84.81 83 ALA A CA 1
ATOM 621 C C . ALA A 1 83 ? 3.029 -4.116 10.056 1.00 84.81 83 ALA A C 1
ATOM 623 O O . ALA A 1 83 ? 2.444 -4.466 11.081 1.00 84.81 83 ALA A O 1
ATOM 624 N N . PHE A 1 84 ? 2.438 -3.344 9.146 1.00 90.06 84 PHE A N 1
ATOM 625 C CA . PHE A 1 84 ? 1.047 -2.923 9.240 1.00 90.06 84 PHE A CA 1
ATOM 626 C C . PHE A 1 84 ? 0.083 -4.088 9.021 1.00 90.06 84 PHE A C 1
ATOM 628 O O . PHE A 1 84 ? -0.857 -4.253 9.795 1.00 90.06 84 PHE A O 1
ATOM 635 N N . PHE A 1 85 ? 0.313 -4.922 8.007 1.00 90.75 85 PHE A N 1
ATOM 636 C CA . PHE A 1 85 ? -0.562 -6.059 7.732 1.00 90.75 85 PHE A CA 1
ATOM 637 C C . PHE A 1 85 ? -0.476 -7.146 8.803 1.00 90.75 85 PHE A C 1
ATOM 639 O O . PHE A 1 85 ? -1.495 -7.763 9.113 1.00 90.75 85 PHE A O 1
ATOM 646 N N . ASP A 1 86 ? 0.698 -7.359 9.393 1.00 89.38 86 ASP A N 1
ATOM 647 C CA . ASP A 1 86 ? 0.853 -8.266 10.530 1.00 89.38 86 ASP A CA 1
ATOM 648 C C . ASP A 1 86 ? 0.114 -7.706 11.755 1.00 89.38 86 ASP A C 1
ATOM 650 O O . ASP A 1 86 ? -0.668 -8.420 12.380 1.00 89.38 86 ASP A O 1
ATOM 654 N N . PHE A 1 87 ? 0.222 -6.394 12.010 1.00 91.31 87 PHE A N 1
ATOM 655 C CA . PHE A 1 87 ? -0.582 -5.714 13.029 1.00 91.31 87 PHE A CA 1
ATOM 656 C C . PHE A 1 87 ? -2.097 -5.884 12.801 1.00 91.31 87 PHE A C 1
ATOM 658 O O . PHE A 1 87 ? -2.835 -6.126 13.757 1.00 91.31 87 PHE A O 1
ATOM 665 N N . LEU A 1 88 ? -2.588 -5.777 11.561 1.00 95.62 88 LEU A N 1
ATOM 666 C CA . LEU A 1 88 ? -4.004 -6.016 11.253 1.00 95.62 88 LEU A CA 1
ATOM 667 C C . LEU A 1 88 ? -4.412 -7.462 11.561 1.00 95.62 88 LEU A C 1
ATOM 669 O O . LEU A 1 88 ? -5.442 -7.674 12.207 1.00 95.62 88 LEU A O 1
ATOM 673 N N . ALA A 1 89 ? -3.590 -8.434 11.160 1.00 93.19 89 ALA A N 1
ATOM 674 C CA . ALA A 1 89 ? -3.849 -9.852 11.394 1.00 93.19 89 ALA A CA 1
ATOM 675 C C . ALA A 1 89 ? -3.904 -10.185 12.894 1.00 93.19 89 ALA A C 1
ATOM 677 O O . ALA A 1 89 ? -4.851 -10.831 13.346 1.00 93.19 89 ALA A O 1
ATOM 678 N N . GLU A 1 90 ? -2.956 -9.670 13.681 1.00 91.94 90 GLU A N 1
ATOM 679 C CA . GLU A 1 90 ? -2.939 -9.789 15.148 1.00 91.94 90 GLU A CA 1
ATOM 680 C C . GLU A 1 90 ? -4.185 -9.173 15.807 1.00 91.94 90 GLU A C 1
ATOM 682 O O . GLU A 1 90 ? -4.600 -9.595 16.885 1.00 91.94 90 GLU A O 1
ATOM 687 N N . ASN A 1 91 ? -4.815 -8.197 15.145 1.00 94.88 91 ASN A N 1
ATOM 688 C CA . ASN A 1 91 ? -6.034 -7.530 15.600 1.00 94.88 91 ASN A CA 1
ATOM 689 C C . ASN A 1 91 ? -7.309 -8.052 14.910 1.00 94.88 91 ASN A C 1
ATOM 691 O O . ASN A 1 91 ? -8.352 -7.385 14.944 1.00 94.88 91 ASN A O 1
ATOM 695 N N . GLY A 1 92 ? -7.252 -9.246 14.314 1.00 93.25 92 GLY A N 1
ATOM 696 C CA . GLY A 1 92 ? -8.419 -9.952 13.779 1.00 93.25 92 GLY A CA 1
ATOM 697 C C . GLY A 1 92 ? -8.926 -9.437 12.431 1.00 93.25 92 GLY A C 1
ATOM 698 O O . GLY A 1 92 ? -10.056 -9.739 12.058 1.00 93.25 92 GLY A O 1
ATOM 699 N N . VAL A 1 93 ? -8.122 -8.665 11.696 1.00 95.25 93 VAL A N 1
ATOM 700 C CA . VAL A 1 93 ? -8.442 -8.211 10.336 1.00 95.25 93 VAL A CA 1
ATOM 701 C C . VAL A 1 93 ? -7.574 -8.970 9.339 1.00 95.25 93 VAL A C 1
ATOM 703 O O . VAL A 1 93 ? -6.356 -8.813 9.305 1.00 95.25 93 VAL A O 1
ATOM 706 N N . SER A 1 94 ? -8.211 -9.785 8.500 1.00 87.94 94 SER A N 1
ATOM 707 C CA . SER A 1 94 ? -7.526 -10.526 7.442 1.00 87.94 94 SER A CA 1
ATOM 708 C C . SER A 1 94 ? -7.534 -9.733 6.136 1.00 87.94 94 SER A C 1
ATOM 710 O O . SER A 1 94 ? -8.592 -9.390 5.611 1.00 87.94 94 SER A O 1
ATOM 712 N N . VAL A 1 95 ? -6.344 -9.442 5.609 1.00 89.19 95 VAL A N 1
ATOM 713 C CA . VAL A 1 95 ? -6.172 -8.838 4.283 1.00 89.19 95 VAL A CA 1
ATOM 714 C C . VAL A 1 95 ? -6.319 -9.927 3.226 1.00 89.19 95 VAL A C 1
ATOM 716 O O . VAL A 1 95 ? -5.585 -10.912 3.261 1.00 89.19 95 VAL A O 1
ATOM 719 N N . THR A 1 96 ? -7.248 -9.748 2.283 1.00 86.19 96 THR A N 1
ATOM 720 C CA . THR A 1 96 ? -7.530 -10.731 1.225 1.00 86.19 96 THR A CA 1
ATOM 721 C C . THR A 1 96 ? -6.316 -10.951 0.334 1.00 86.19 96 THR A C 1
ATOM 723 O O . THR A 1 96 ? -5.970 -12.090 0.028 1.00 86.19 96 THR A O 1
ATOM 726 N N . GLN A 1 97 ? -5.662 -9.867 -0.085 1.00 79.19 97 GLN A N 1
ATOM 727 C CA . GLN A 1 97 ? -4.461 -9.947 -0.906 1.00 79.19 97 GLN A CA 1
ATOM 728 C C . GLN A 1 97 ? -3.555 -8.740 -0.659 1.00 79.19 97 GLN A C 1
ATOM 730 O O . GLN A 1 97 ? -4.021 -7.604 -0.661 1.00 79.19 97 GLN A O 1
ATOM 735 N N . ARG A 1 98 ? -2.258 -8.999 -0.464 1.00 85.69 98 ARG A N 1
ATOM 736 C CA . ARG A 1 98 ? -1.194 -7.982 -0.431 1.00 85.69 98 ARG A CA 1
ATOM 737 C C . ARG A 1 98 ? -0.668 -7.744 -1.856 1.00 85.69 98 ARG A C 1
ATOM 739 O O . ARG A 1 98 ? -0.702 -8.666 -2.674 1.00 85.69 98 ARG A O 1
ATOM 746 N N . SER A 1 99 ? -0.190 -6.538 -2.150 1.00 81.69 99 SER A N 1
ATOM 747 C CA . SER A 1 99 ? 0.338 -6.116 -3.459 1.00 81.69 99 SER A CA 1
ATOM 748 C C . SER A 1 99 ? -0.610 -6.454 -4.624 1.00 81.69 99 SER A C 1
ATOM 750 O O . SER A 1 99 ? -0.239 -7.116 -5.598 1.00 81.69 99 SER A O 1
ATOM 752 N N . TYR A 1 100 ? -1.870 -6.038 -4.502 1.00 80.00 100 TYR A N 1
ATOM 753 C CA . TYR A 1 100 ? -2.935 -6.324 -5.456 1.00 80.00 100 TYR A CA 1
ATOM 754 C C . TYR A 1 100 ? -2.738 -5.561 -6.769 1.00 80.00 100 TYR A C 1
ATOM 756 O O . TYR A 1 100 ? -2.704 -4.331 -6.800 1.00 80.00 100 TYR A O 1
ATOM 764 N N . ARG A 1 101 ? -2.632 -6.295 -7.879 1.00 82.81 101 ARG A N 1
ATOM 765 C CA . ARG A 1 101 ? -2.450 -5.724 -9.216 1.00 82.81 101 ARG A CA 1
ATOM 766 C C . ARG A 1 101 ? -3.784 -5.388 -9.868 1.00 82.81 101 ARG A C 1
ATOM 768 O O . ARG A 1 101 ? -4.638 -6.254 -10.024 1.00 82.81 101 ARG A O 1
ATOM 775 N N . VAL A 1 102 ? -3.897 -4.148 -10.335 1.00 79.12 102 VAL A N 1
ATOM 776 C CA . VAL A 1 102 ? -5.006 -3.658 -11.155 1.00 79.12 102 VAL A CA 1
ATOM 777 C C . VAL A 1 102 ? -4.468 -3.300 -12.533 1.00 79.12 102 VAL A C 1
ATOM 779 O O . VAL A 1 102 ? -3.766 -2.301 -12.683 1.00 79.12 102 VAL A O 1
ATOM 782 N N . ASP A 1 103 ? -4.761 -4.129 -13.532 1.00 79.88 103 ASP A N 1
ATOM 783 C CA . ASP A 1 103 ? -4.439 -3.836 -14.929 1.00 79.88 103 ASP A CA 1
ATOM 784 C C . ASP A 1 103 ? -5.470 -2.874 -15.524 1.00 79.88 103 ASP A C 1
ATOM 786 O O . ASP A 1 103 ? -6.672 -3.085 -15.384 1.00 79.88 103 ASP A O 1
ATOM 790 N N . TYR A 1 104 ? -4.992 -1.847 -16.224 1.00 81.62 104 TYR A N 1
ATOM 791 C CA . TYR A 1 104 ? -5.840 -0.880 -16.913 1.00 81.62 1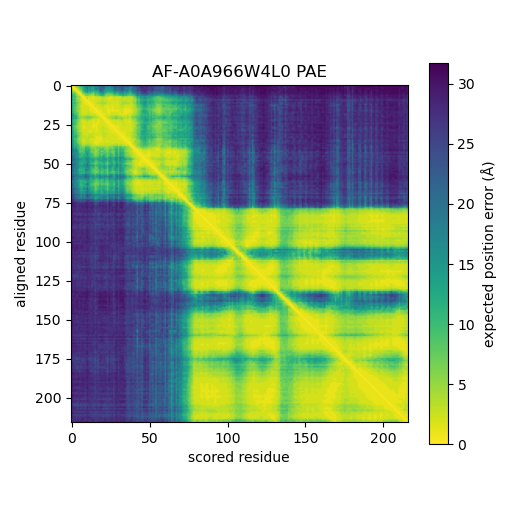04 TYR A CA 1
ATOM 792 C C . TYR A 1 104 ? -6.156 -1.422 -18.303 1.00 81.62 104 TYR A C 1
ATOM 794 O O . TYR A 1 104 ? -5.308 -1.412 -19.199 1.00 81.62 104 TYR A O 1
ATOM 802 N N . ARG A 1 105 ? -7.357 -1.975 -18.466 1.00 70.12 105 ARG A N 1
ATOM 803 C CA . ARG A 1 105 ? -7.790 -2.595 -19.728 1.00 70.12 105 ARG A CA 1
ATOM 804 C C . ARG A 1 105 ? -8.584 -1.623 -20.583 1.00 70.12 105 ARG A C 1
ATOM 806 O O . ARG A 1 105 ? -8.549 -1.730 -21.806 1.00 70.12 105 ARG A O 1
ATOM 813 N N . CYS A 1 106 ? -9.273 -0.686 -19.937 1.00 60.66 106 CYS A N 1
ATOM 814 C CA . CYS A 1 106 ? -10.225 0.214 -20.582 1.00 60.66 106 CYS A CA 1
ATOM 815 C C . CYS A 1 106 ? -9.791 1.688 -20.537 1.00 60.66 106 CYS A C 1
ATOM 817 O O . CYS A 1 106 ? -10.589 2.564 -20.865 1.00 60.66 106 CYS A O 1
ATOM 819 N N . ILE A 1 107 ? -8.552 1.972 -20.120 1.00 66.69 107 ILE A N 1
ATOM 820 C CA . ILE A 1 107 ? -8.056 3.332 -19.880 1.00 66.69 107 ILE A CA 1
ATOM 821 C C . ILE A 1 107 ? -6.812 3.569 -20.739 1.00 66.69 107 ILE A C 1
ATOM 823 O O . ILE A 1 107 ? -5.828 2.837 -20.633 1.00 66.69 107 ILE A O 1
ATOM 827 N N . ASP A 1 108 ? -6.858 4.597 -21.589 1.00 63.69 108 ASP A N 1
ATOM 828 C CA . ASP A 1 108 ? -5.716 5.024 -22.401 1.00 63.69 108 ASP A CA 1
ATOM 829 C C . ASP A 1 108 ? -4.776 5.885 -21.550 1.00 63.69 108 ASP A C 1
ATOM 831 O O . ASP A 1 108 ? -4.969 7.087 -21.364 1.00 63.69 108 ASP A O 1
ATOM 835 N N . THR A 1 109 ? -3.791 5.232 -20.942 1.00 67.44 109 THR A N 1
ATOM 836 C CA . THR A 1 109 ? -2.808 5.860 -20.059 1.00 67.44 109 THR A CA 1
ATOM 837 C C . THR A 1 109 ? -1.416 5.293 -20.320 1.00 67.44 109 THR A C 1
ATOM 839 O O . THR A 1 109 ? -1.237 4.145 -20.729 1.00 67.44 109 THR A O 1
ATOM 842 N N . ALA A 1 110 ? -0.388 6.112 -20.079 1.00 65.31 110 ALA A N 1
ATOM 843 C CA . ALA A 1 110 ? 1.008 5.733 -20.297 1.00 65.31 110 ALA A CA 1
ATOM 844 C C . ALA A 1 110 ? 1.460 4.558 -19.403 1.00 65.31 110 ALA A C 1
ATOM 846 O O . ALA A 1 110 ? 2.411 3.849 -19.742 1.00 65.31 110 ALA A O 1
ATOM 847 N N . LYS A 1 111 ? 0.796 4.341 -18.257 1.00 67.75 111 LYS A N 1
ATOM 848 C CA . LYS A 1 111 ? 1.028 3.183 -17.379 1.00 67.75 111 LYS A CA 1
ATOM 849 C C . LYS A 1 111 ? -0.020 2.111 -17.646 1.00 67.75 111 LYS A C 1
ATOM 851 O O . LYS A 1 111 ? -1.175 2.427 -17.830 1.00 67.75 111 LYS A O 1
ATOM 856 N N . LYS A 1 112 ? 0.369 0.835 -17.607 1.00 77.19 112 LYS A N 1
ATOM 857 C CA . LYS A 1 112 ? -0.536 -0.289 -17.926 1.00 77.19 112 LYS A CA 1
ATOM 858 C C . LYS A 1 112 ? -1.239 -0.904 -16.710 1.00 77.19 112 LYS A C 1
ATOM 860 O O . LYS A 1 112 ? -2.133 -1.722 -16.881 1.00 77.19 112 LYS A O 1
ATOM 865 N N . TYR A 1 113 ? -0.793 -0.577 -15.499 1.00 77.12 113 TYR A N 1
ATOM 866 C CA . TYR A 1 113 ? -1.333 -1.134 -14.261 1.00 77.12 113 TYR A CA 1
ATOM 867 C C . TYR A 1 113 ? -0.953 -0.279 -13.044 1.00 77.12 113 TYR A C 1
ATOM 869 O O . TYR A 1 113 ? -0.002 0.513 -13.098 1.00 77.12 113 TYR A O 1
ATOM 877 N N . SER A 1 114 ? -1.646 -0.511 -11.929 1.00 78.75 114 SER A N 1
ATOM 878 C CA . SER A 1 114 ? -1.208 -0.124 -10.584 1.00 78.75 114 SER A CA 1
ATOM 879 C C . SER A 1 114 ? -1.133 -1.321 -9.644 1.00 78.75 114 SER A C 1
ATOM 881 O O . SER A 1 114 ? -1.731 -2.367 -9.887 1.00 78.75 114 SER A O 1
ATOM 883 N N . LEU A 1 115 ? -0.338 -1.160 -8.590 1.00 79.31 115 LEU A N 1
ATOM 884 C CA . LEU A 1 115 ? -0.239 -2.087 -7.473 1.00 79.31 115 LEU A CA 1
ATOM 885 C C . LEU A 1 115 ? -0.769 -1.348 -6.253 1.00 79.31 115 LEU A C 1
ATOM 887 O O . LEU A 1 115 ? -0.307 -0.240 -6.004 1.00 79.31 115 LEU A O 1
ATOM 891 N N . ILE A 1 116 ? -1.740 -1.954 -5.581 1.00 85.19 116 ILE A N 1
ATOM 892 C CA . ILE A 1 116 ? -2.305 -1.498 -4.312 1.00 85.19 116 ILE A CA 1
ATOM 893 C C . ILE A 1 116 ? -1.675 -2.348 -3.212 1.00 85.19 116 ILE A C 1
ATOM 895 O O . ILE A 1 116 ? -1.646 -3.574 -3.348 1.00 85.19 116 ILE A O 1
ATOM 899 N N . ASP A 1 117 ? -1.197 -1.749 -2.126 1.00 88.75 117 ASP A N 1
ATOM 900 C CA . ASP A 1 117 ? -0.430 -2.483 -1.106 1.00 88.75 117 ASP A CA 1
ATOM 901 C C . ASP A 1 117 ? -1.239 -3.604 -0.451 1.00 88.75 117 ASP A C 1
ATOM 903 O O . ASP A 1 117 ? -0.711 -4.684 -0.176 1.00 88.75 117 ASP A O 1
ATOM 907 N N . GLY A 1 118 ? -2.540 -3.394 -0.244 1.00 88.56 118 GLY A N 1
ATOM 908 C CA . GLY A 1 118 ? -3.441 -4.440 0.225 1.00 88.56 118 GLY A CA 1
ATOM 909 C C . GLY A 1 118 ? -4.895 -4.206 -0.154 1.00 88.56 118 GLY A C 1
ATOM 910 O O . GLY A 1 118 ? -5.350 -3.072 -0.261 1.00 88.56 118 GLY A O 1
ATOM 911 N N . VAL A 1 119 ? -5.650 -5.290 -0.318 1.00 89.75 119 VAL A N 1
ATOM 912 C CA . VAL A 1 119 ? -7.106 -5.241 -0.485 1.00 89.75 119 VAL A CA 1
ATOM 913 C C . VAL A 1 119 ? -7.811 -6.182 0.483 1.00 89.75 119 VAL A C 1
ATOM 915 O O . VAL A 1 119 ? -7.346 -7.295 0.741 1.00 89.75 119 VAL A O 1
ATOM 918 N N . ILE A 1 120 ? -8.958 -5.742 0.994 1.00 93.50 120 ILE A N 1
ATOM 919 C CA . ILE A 1 120 ? -9.937 -6.575 1.694 1.00 93.50 120 ILE A CA 1
ATOM 920 C C . ILE A 1 120 ? -11.196 -6.591 0.834 1.00 93.50 120 ILE A C 1
ATOM 922 O O . ILE A 1 120 ? -11.796 -5.546 0.586 1.00 93.50 120 ILE A O 1
ATOM 926 N N . ILE A 1 121 ? -11.579 -7.769 0.356 1.00 90.75 121 ILE A N 1
ATOM 927 C CA . ILE A 1 121 ? -12.736 -7.953 -0.517 1.00 90.75 121 ILE A CA 1
ATOM 928 C C . ILE A 1 121 ? -13.762 -8.782 0.246 1.00 90.75 121 ILE A C 1
ATOM 930 O O . ILE A 1 121 ? -13.536 -9.963 0.515 1.00 90.75 121 ILE A O 1
ATOM 934 N N . THR A 1 122 ? -14.896 -8.171 0.576 1.00 91.06 122 THR A N 1
ATOM 935 C CA . THR A 1 122 ? -16.041 -8.857 1.189 1.00 91.06 122 THR A CA 1
ATOM 936 C C . THR A 1 122 ? -17.199 -8.950 0.196 1.00 91.06 122 THR A C 1
ATOM 938 O O . THR A 1 122 ? -17.073 -8.547 -0.965 1.00 91.06 122 THR A O 1
ATOM 941 N N . ALA A 1 123 ? -18.333 -9.506 0.629 1.00 90.75 123 ALA A N 1
ATOM 942 C CA . ALA A 1 123 ? -19.562 -9.469 -0.158 1.00 90.75 123 ALA A CA 1
ATOM 943 C C . ALA A 1 123 ? -20.041 -8.024 -0.398 1.00 90.75 123 ALA A C 1
ATOM 945 O O . ALA A 1 123 ? -20.545 -7.731 -1.483 1.00 90.75 123 ALA A O 1
ATOM 946 N N . ASP A 1 124 ? -19.795 -7.138 0.571 1.00 93.94 124 ASP A N 1
ATOM 947 C CA . ASP A 1 124 ? -20.425 -5.821 0.665 1.00 93.94 124 ASP A CA 1
ATOM 948 C C . ASP A 1 124 ? -19.492 -4.657 0.316 1.00 93.94 124 ASP A C 1
ATOM 950 O O . ASP A 1 124 ? -19.976 -3.582 -0.015 1.00 93.94 124 ASP A O 1
ATOM 954 N N . VAL A 1 125 ? -18.166 -4.820 0.383 1.00 95.88 125 VAL A N 1
ATOM 955 C CA . VAL A 1 125 ? -17.216 -3.721 0.136 1.00 95.88 125 VAL A CA 1
ATOM 956 C C . VAL A 1 125 ? -15.872 -4.218 -0.394 1.00 95.88 125 VAL A C 1
ATOM 958 O O . VAL A 1 125 ? -15.446 -5.346 -0.134 1.00 95.88 125 VAL A O 1
ATOM 961 N N . VAL A 1 126 ? -15.188 -3.351 -1.142 1.00 95.75 126 VAL A N 1
ATOM 962 C CA . VAL A 1 126 ? -13.767 -3.499 -1.475 1.00 95.75 126 VAL A CA 1
ATOM 963 C C . VAL A 1 126 ? -12.992 -2.388 -0.777 1.00 95.75 126 VAL A C 1
ATOM 965 O O . VAL A 1 126 ? -13.164 -1.211 -1.093 1.00 95.75 126 VAL A O 1
ATOM 968 N N . VAL A 1 127 ? -12.132 -2.760 0.167 1.00 97.62 127 VAL A N 1
ATOM 969 C CA . VAL A 1 127 ? -11.272 -1.832 0.906 1.00 97.62 127 VAL A CA 1
ATOM 970 C C . VAL A 1 127 ? -9.861 -1.912 0.340 1.00 97.62 127 VAL A C 1
ATOM 972 O O . VAL A 1 127 ? -9.234 -2.965 0.395 1.00 97.62 127 VAL A O 1
ATOM 975 N N . CYS A 1 128 ? -9.363 -0.804 -0.189 1.00 96.12 128 CYS A N 1
ATOM 976 C CA . CYS A 1 128 ? -8.005 -0.620 -0.682 1.00 96.12 128 CYS A CA 1
ATOM 977 C C . CYS A 1 128 ? -7.159 0.036 0.415 1.00 96.12 128 CYS A C 1
ATOM 979 O O . CYS A 1 128 ? -7.538 1.073 0.967 1.00 96.12 128 CYS A O 1
ATOM 981 N N . LEU A 1 129 ? -6.023 -0.575 0.732 1.00 94.94 129 LEU A N 1
ATOM 982 C CA . LEU A 1 129 ? -5.071 -0.137 1.745 1.00 94.94 129 LEU A CA 1
ATOM 983 C C . LEU A 1 129 ? -3.793 0.320 1.042 1.00 94.94 129 LEU A C 1
ATOM 985 O O . LEU A 1 129 ? -3.218 -0.442 0.269 1.00 94.94 129 LEU A O 1
ATOM 989 N N . GLU A 1 130 ? -3.366 1.545 1.335 1.00 91.75 130 GLU A N 1
ATOM 990 C CA . GLU A 1 130 ? -2.139 2.154 0.804 1.00 91.75 130 GLU A CA 1
ATOM 991 C C . GLU A 1 130 ? -1.302 2.685 1.966 1.00 91.75 130 GLU A C 1
ATOM 993 O O . GLU A 1 130 ? -1.817 3.425 2.816 1.00 91.75 130 GLU A O 1
ATOM 998 N N . LEU A 1 131 ? -0.020 2.344 1.991 1.00 88.38 131 LEU A N 1
ATOM 999 C CA . LEU A 1 131 ? 0.963 2.844 2.937 1.00 88.38 131 LEU A CA 1
ATOM 1000 C C . LEU A 1 131 ? 1.910 3.812 2.243 1.00 88.38 131 LEU A C 1
ATOM 1002 O O . LEU A 1 131 ? 2.879 3.453 1.587 1.00 88.38 131 LEU A O 1
ATOM 1006 N N . ASP A 1 132 ? 1.626 5.090 2.445 1.00 82.81 132 ASP A N 1
ATOM 1007 C CA . ASP A 1 132 ? 2.390 6.186 1.870 1.00 82.81 132 ASP A CA 1
ATOM 1008 C C . ASP A 1 132 ? 3.570 6.530 2.790 1.00 82.81 132 ASP A C 1
ATOM 1010 O O . ASP A 1 132 ? 3.508 7.454 3.605 1.00 82.81 132 ASP A O 1
ATOM 1014 N N . GLU A 1 133 ? 4.631 5.718 2.718 1.00 66.50 133 GLU A N 1
ATOM 1015 C CA . GLU A 1 133 ? 5.806 5.816 3.596 1.00 66.50 133 GLU A CA 1
ATOM 1016 C C . GLU A 1 133 ? 6.622 7.116 3.406 1.00 66.50 133 GLU A C 1
ATOM 1018 O O . GLU A 1 133 ? 7.387 7.485 4.301 1.00 66.50 133 GLU A O 1
ATOM 1023 N N . ASP A 1 134 ? 6.439 7.846 2.299 1.00 57.59 134 ASP A N 1
ATOM 1024 C CA . ASP A 1 134 ? 7.261 9.015 1.946 1.00 57.59 134 ASP A CA 1
ATOM 1025 C C . ASP A 1 134 ? 6.475 10.296 1.626 1.00 57.59 134 ASP A C 1
ATOM 1027 O O . ASP A 1 134 ? 7.093 11.290 1.225 1.00 57.59 134 ASP A O 1
ATOM 1031 N N . ALA A 1 135 ? 5.152 10.321 1.842 1.00 52.38 135 ALA A N 1
ATOM 1032 C CA . ALA A 1 135 ? 4.284 11.472 1.565 1.00 52.38 135 ALA A CA 1
ATOM 1033 C C . ALA A 1 135 ? 4.690 12.187 0.262 1.00 52.38 135 ALA A C 1
ATOM 1035 O O . ALA A 1 135 ? 5.076 13.357 0.279 1.00 52.38 135 ALA A O 1
ATOM 1036 N N . HIS A 1 136 ? 4.724 11.421 -0.833 1.00 50.91 136 HIS A N 1
ATOM 1037 C CA . HIS A 1 136 ? 4.864 11.859 -2.229 1.00 50.91 136 HIS A CA 1
ATOM 1038 C C . HIS A 1 136 ? 5.719 13.110 -2.530 1.00 50.91 136 HIS A C 1
ATOM 1040 O O . HIS A 1 136 ? 5.374 13.899 -3.404 1.00 50.91 136 HIS A O 1
ATOM 1046 N N . GLU A 1 137 ? 6.894 13.276 -1.914 1.00 47.03 137 GLU A N 1
ATOM 1047 C CA . GLU A 1 137 ? 7.778 14.426 -2.207 1.00 47.03 137 GLU A CA 1
ATOM 1048 C C . GLU A 1 137 ? 8.343 14.420 -3.648 1.00 47.03 137 GLU A C 1
ATOM 1050 O O . GLU A 1 137 ? 8.937 15.400 -4.089 1.00 47.03 137 GLU A O 1
ATOM 1055 N N . TYR A 1 138 ? 8.143 13.326 -4.395 1.00 39.72 138 TYR A N 1
ATOM 1056 C CA . TYR A 1 138 ? 8.703 13.108 -5.734 1.00 39.72 138 TYR A CA 1
ATOM 1057 C C . TYR A 1 138 ? 7.675 12.871 -6.852 1.00 39.72 138 TYR A C 1
ATOM 1059 O O . TYR A 1 138 ? 8.075 12.810 -8.016 1.00 39.72 138 TYR A O 1
ATOM 1067 N N . TYR A 1 139 ? 6.379 12.730 -6.549 1.00 44.81 139 TYR A N 1
ATOM 1068 C CA . TYR A 1 139 ? 5.357 12.469 -7.570 1.00 44.81 139 TYR A CA 1
ATOM 1069 C C . TYR A 1 139 ? 4.453 13.680 -7.777 1.00 44.81 139 TYR A C 1
ATOM 1071 O O . TYR A 1 139 ? 4.010 14.306 -6.823 1.00 44.81 139 TYR A O 1
ATOM 1079 N N . ASP A 1 140 ? 4.159 13.987 -9.043 1.00 52.66 140 ASP A N 1
ATOM 1080 C CA . ASP A 1 140 ? 3.139 14.971 -9.398 1.00 52.66 140 ASP A CA 1
ATOM 1081 C C . ASP A 1 140 ? 1.782 14.525 -8.803 1.00 52.66 140 ASP A C 1
ATOM 1083 O O . ASP A 1 140 ? 1.289 13.453 -9.187 1.00 52.66 140 ASP A O 1
ATOM 1087 N N . PRO A 1 141 ? 1.163 15.312 -7.898 1.00 56.56 141 PRO A N 1
ATOM 1088 C CA . PRO A 1 141 ? -0.113 14.974 -7.258 1.00 56.56 141 PR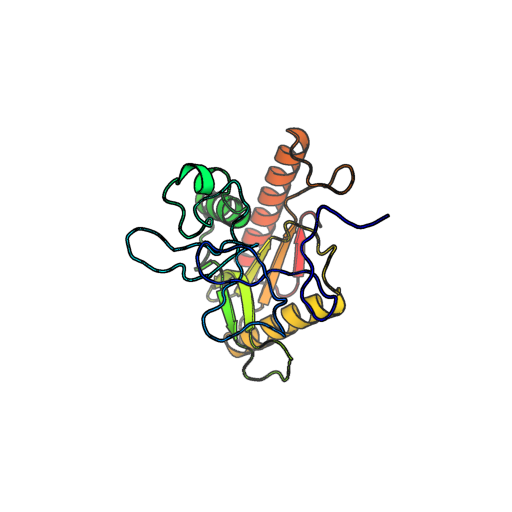O A CA 1
ATOM 1089 C C . PRO A 1 141 ? -1.238 14.667 -8.257 1.00 56.56 141 PRO A C 1
ATOM 1091 O O . PRO A 1 141 ? -2.165 13.910 -7.956 1.00 56.56 141 PRO A O 1
ATOM 1094 N N . VAL A 1 142 ? -1.160 15.232 -9.467 1.00 55.91 142 VAL A N 1
ATOM 1095 C CA . VAL A 1 142 ? -2.120 14.984 -10.548 1.00 55.91 142 VAL A CA 1
ATOM 1096 C C . VAL A 1 142 ? -2.001 13.547 -11.062 1.00 55.91 142 VAL A C 1
ATOM 1098 O O . VAL A 1 142 ? -3.014 12.879 -11.274 1.00 55.91 142 VAL A O 1
ATOM 1101 N N . CYS A 1 143 ? -0.775 13.040 -11.212 1.00 60.62 143 CYS A N 1
ATOM 1102 C CA . CYS A 1 143 ? -0.505 11.687 -11.705 1.00 60.62 143 CYS A CA 1
ATOM 1103 C C . CYS A 1 143 ? -0.929 10.617 -10.690 1.00 60.62 143 CYS A C 1
ATOM 1105 O O . CYS A 1 143 ? -1.465 9.572 -11.054 1.00 60.62 143 CYS A O 1
ATOM 1107 N N . GLU A 1 144 ? -0.733 10.884 -9.403 1.00 63.72 144 GLU A N 1
ATOM 1108 C CA . GLU A 1 144 ? -1.117 9.968 -8.331 1.00 63.72 144 GLU A CA 1
ATOM 1109 C C . GLU A 1 144 ? -2.643 9.860 -8.186 1.00 63.72 144 GLU A C 1
ATOM 1111 O O . GLU A 1 144 ? -3.201 8.757 -8.159 1.00 63.72 144 GLU A O 1
ATOM 1116 N N . LYS A 1 145 ? -3.331 11.009 -8.199 1.00 71.44 145 LYS A N 1
ATOM 1117 C CA . LYS A 1 145 ? -4.794 11.061 -8.175 1.00 71.44 145 LYS A CA 1
ATOM 1118 C C . LYS A 1 145 ? -5.394 10.335 -9.382 1.00 71.44 145 LYS A C 1
ATOM 1120 O O . LYS A 1 145 ? -6.349 9.578 -9.211 1.00 71.44 145 LYS A O 1
ATOM 1125 N N . ALA A 1 146 ? -4.815 10.513 -10.572 1.00 75.50 146 ALA A N 1
ATOM 1126 C CA . ALA A 1 146 ? -5.229 9.789 -11.773 1.00 75.50 146 ALA A CA 1
ATOM 1127 C C . ALA A 1 146 ? -5.096 8.267 -11.592 1.00 75.50 146 ALA A C 1
ATOM 1129 O O . ALA A 1 146 ? -6.067 7.548 -11.795 1.00 75.50 146 ALA A O 1
ATOM 1130 N N . ARG A 1 147 ? -3.959 7.774 -11.083 1.00 76.88 147 ARG A N 1
ATOM 1131 C CA . ARG A 1 147 ? -3.739 6.329 -10.869 1.00 76.88 147 ARG A CA 1
ATOM 1132 C C . ARG A 1 147 ? -4.735 5.695 -9.903 1.00 76.88 147 ARG A C 1
ATOM 1134 O O . ARG A 1 147 ? -5.167 4.564 -10.131 1.00 76.88 147 ARG A O 1
ATOM 1141 N N . MET A 1 148 ? -5.088 6.409 -8.837 1.00 86.50 148 MET A N 1
ATOM 1142 C CA . MET A 1 148 ? -6.085 5.947 -7.873 1.00 86.50 148 MET A CA 1
ATOM 1143 C C . MET A 1 148 ? -7.491 5.933 -8.487 1.00 86.50 148 MET A C 1
ATOM 1145 O O . MET A 1 148 ? -8.247 4.985 -8.264 1.00 86.50 148 MET A O 1
ATOM 1149 N N . HIS A 1 149 ? -7.840 6.948 -9.286 1.00 85.75 149 HIS A N 1
ATOM 1150 C CA . HIS A 1 149 ? -9.099 6.962 -10.035 1.00 85.75 149 HIS A CA 1
ATOM 1151 C C . HIS A 1 149 ? -9.171 5.814 -11.044 1.00 85.75 149 HIS A C 1
ATOM 1153 O O . HIS A 1 149 ? -10.173 5.103 -11.061 1.00 85.75 149 HIS A O 1
ATOM 1159 N N . ASP A 1 150 ? -8.100 5.583 -11.801 1.00 87.50 150 ASP A N 1
ATOM 1160 C CA . ASP A 1 150 ? -8.006 4.504 -12.785 1.00 87.50 150 ASP A CA 1
ATOM 1161 C C . ASP A 1 150 ? -8.158 3.131 -12.116 1.00 87.50 150 ASP A C 1
ATOM 1163 O O . ASP A 1 150 ? -8.954 2.296 -12.547 1.00 87.50 150 ASP A O 1
ATOM 1167 N N . ALA A 1 151 ? -7.459 2.915 -10.996 1.00 87.38 151 ALA A N 1
ATOM 1168 C CA . ALA A 1 151 ? -7.585 1.683 -10.222 1.00 87.38 151 ALA A CA 1
ATOM 1169 C C . ALA A 1 151 ? -9.001 1.504 -9.653 1.00 87.38 151 ALA A C 1
ATOM 1171 O O . ALA A 1 151 ? -9.556 0.407 -9.701 1.00 87.38 151 ALA 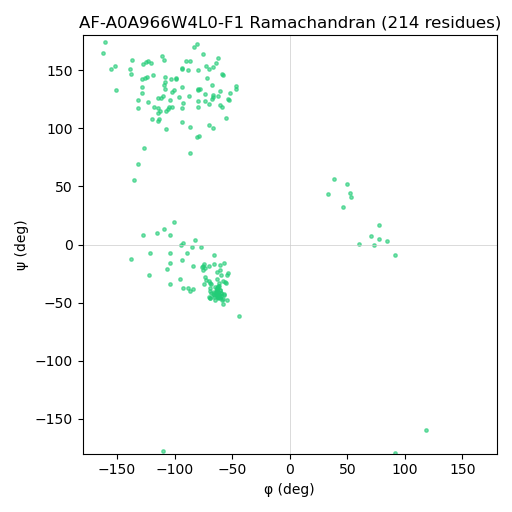A O 1
ATOM 1172 N N . SER A 1 152 ? -9.613 2.583 -9.158 1.00 91.25 152 SER A N 1
ATOM 1173 C CA . SER A 1 152 ? -10.990 2.554 -8.650 1.00 91.25 152 SER A CA 1
ATOM 1174 C C . SER A 1 152 ? -12.001 2.215 -9.744 1.00 91.25 152 SER A C 1
ATOM 1176 O O . SER A 1 152 ? -12.953 1.486 -9.477 1.00 91.25 152 SER A O 1
ATOM 1178 N N . ALA A 1 153 ? -11.804 2.724 -10.963 1.00 89.06 153 ALA A N 1
ATOM 1179 C CA . ALA A 1 153 ? -12.677 2.447 -12.098 1.00 89.06 153 ALA A CA 1
ATOM 1180 C C . ALA A 1 153 ? -12.634 0.962 -12.487 1.00 89.06 153 ALA A C 1
ATOM 1182 O O . ALA A 1 153 ? -13.682 0.327 -12.593 1.00 89.06 153 ALA A O 1
ATOM 1183 N N . GLU A 1 154 ? -11.437 0.384 -12.608 1.00 86.62 154 GLU A N 1
ATOM 1184 C CA . GLU A 1 154 ? -11.266 -1.046 -12.907 1.00 86.62 154 GLU A CA 1
ATOM 1185 C C . GLU A 1 154 ? -11.828 -1.938 -11.787 1.00 86.62 154 GLU A C 1
ATOM 1187 O O . GLU A 1 154 ? -12.528 -2.918 -12.052 1.00 86.62 154 GLU A O 1
ATOM 1192 N N . LEU A 1 155 ? -11.611 -1.571 -10.517 1.00 87.50 155 LEU A N 1
ATOM 1193 C CA . LEU A 1 155 ? -12.215 -2.280 -9.385 1.00 87.50 155 LEU A CA 1
ATOM 1194 C C . LEU A 1 155 ? -13.741 -2.189 -9.397 1.00 87.50 155 LEU A C 1
ATOM 1196 O O . LEU A 1 155 ? -14.408 -3.169 -9.075 1.00 87.50 155 LEU A O 1
ATOM 1200 N N . LYS A 1 156 ? -14.310 -1.049 -9.798 1.00 90.25 156 LYS A N 1
ATOM 1201 C CA . LYS A 1 156 ? -15.762 -0.899 -9.910 1.00 90.25 156 LYS A CA 1
ATOM 1202 C C . LYS A 1 156 ? -16.340 -1.736 -11.050 1.00 90.25 156 LYS A C 1
ATOM 1204 O O . LYS A 1 156 ? -17.441 -2.248 -10.905 1.00 90.25 156 LYS A O 1
ATOM 1209 N N . ILE A 1 157 ? -15.603 -1.929 -12.145 1.00 85.44 157 ILE A N 1
ATOM 1210 C CA . ILE A 1 157 ? -15.991 -2.862 -13.215 1.00 85.44 157 ILE A CA 1
ATOM 1211 C C . ILE A 1 157 ? -15.971 -4.307 -12.697 1.00 85.44 157 ILE A C 1
ATOM 1213 O O . ILE A 1 157 ? -16.901 -5.067 -12.962 1.00 85.44 157 ILE A O 1
ATOM 1217 N N . ALA A 1 158 ? -14.937 -4.686 -11.941 1.00 84.69 158 ALA A N 1
ATOM 1218 C CA . ALA A 1 158 ? -14.814 -6.031 -11.375 1.00 84.69 158 ALA A CA 1
ATOM 1219 C C . ALA A 1 158 ? -15.834 -6.316 -10.253 1.00 84.69 158 ALA A C 1
ATOM 1221 O O . ALA A 1 158 ? -16.270 -7.456 -10.090 1.00 84.69 158 ALA A O 1
ATOM 1222 N N . PHE A 1 159 ? -16.222 -5.288 -9.492 1.00 87.75 159 PHE A N 1
ATOM 1223 C CA . PHE A 1 159 ? -17.109 -5.375 -8.330 1.00 87.75 159 PHE A CA 1
ATOM 1224 C C . PHE A 1 159 ? -18.227 -4.310 -8.400 1.00 87.75 159 PHE A C 1
ATOM 1226 O O . PHE A 1 159 ? -18.242 -3.366 -7.602 1.00 87.75 159 PHE A O 1
ATOM 1233 N N . PRO A 1 160 ? -19.182 -4.439 -9.342 1.00 86.88 160 PRO A N 1
ATOM 1234 C CA . PRO A 1 160 ? -20.133 -3.377 -9.693 1.00 86.88 160 PRO A CA 1
ATOM 1235 C C . PRO A 1 160 ? -21.052 -2.959 -8.546 1.00 86.88 160 PRO A C 1
ATOM 1237 O O . PRO A 1 160 ? -21.305 -1.766 -8.374 1.00 86.88 160 PRO A O 1
ATOM 1240 N N . ASP A 1 161 ? -21.467 -3.895 -7.697 1.00 92.56 161 ASP A N 1
ATOM 1241 C CA . ASP A 1 161 ? -22.404 -3.620 -6.601 1.00 92.56 161 ASP A CA 1
ATOM 1242 C C . ASP A 1 161 ? -21.709 -3.280 -5.277 1.00 92.56 161 ASP A C 1
ATOM 1244 O O . ASP A 1 161 ? -22.370 -3.011 -4.278 1.00 92.56 161 ASP A O 1
ATOM 1248 N N . ARG A 1 162 ? -20.369 -3.237 -5.259 1.00 89.62 162 ARG A N 1
ATOM 1249 C CA . ARG A 1 162 ? -19.596 -2.952 -4.044 1.00 89.62 162 ARG A CA 1
ATOM 1250 C C . ARG A 1 162 ? -19.092 -1.508 -4.046 1.00 89.62 162 ARG A C 1
ATOM 1252 O O . ARG A 1 162 ? -18.549 -1.050 -5.062 1.00 89.62 162 ARG A O 1
ATOM 1259 N N . PRO A 1 163 ? -19.268 -0.731 -2.965 1.00 96.25 163 PRO A N 1
ATOM 1260 C CA . PRO A 1 163 ? -18.487 0.478 -2.763 1.00 96.25 163 PRO A CA 1
ATOM 1261 C C . PRO A 1 163 ? -16.986 0.160 -2.741 1.00 96.25 163 PRO A C 1
ATOM 1263 O O . PRO A 1 163 ? -16.561 -0.896 -2.270 1.00 96.25 163 PRO A O 1
ATOM 1266 N N . ILE A 1 164 ? -16.194 1.100 -3.259 1.00 96.94 164 ILE A N 1
ATOM 1267 C CA . ILE A 1 164 ? -14.732 1.062 -3.198 1.00 96.94 164 ILE A CA 1
ATOM 1268 C C . ILE A 1 164 ? -14.289 2.089 -2.155 1.00 96.94 164 ILE A C 1
ATOM 1270 O O . ILE A 1 164 ? -14.534 3.291 -2.317 1.00 96.94 164 ILE A O 1
ATOM 1274 N N . ALA A 1 165 ? -13.666 1.613 -1.084 1.00 97.88 165 ALA A N 1
ATOM 1275 C CA . ALA A 1 165 ? -13.136 2.425 0.001 1.00 97.88 165 ALA A CA 1
ATOM 1276 C C . ALA A 1 165 ? -11.611 2.440 -0.054 1.00 97.88 165 ALA A C 1
ATOM 1278 O O . ALA A 1 165 ? -10.992 1.389 -0.157 1.00 97.88 165 ALA A O 1
ATOM 1279 N N . TRP A 1 166 ? -10.999 3.610 0.072 1.00 97.50 166 TRP A N 1
ATOM 1280 C CA . TRP A 1 166 ? -9.553 3.766 0.197 1.00 97.50 166 TRP A CA 1
ATOM 1281 C C . TRP A 1 166 ? -9.206 4.222 1.607 1.00 97.50 166 TRP A C 1
ATOM 1283 O O . TRP A 1 166 ? -9.742 5.221 2.092 1.00 97.50 166 TRP A O 1
ATOM 1293 N N . ILE A 1 167 ? -8.287 3.515 2.256 1.00 96.88 167 ILE A N 1
ATOM 1294 C CA . ILE A 1 167 ? -7.699 3.917 3.533 1.00 96.88 167 ILE A CA 1
ATOM 1295 C C . ILE A 1 167 ? -6.203 4.067 3.307 1.00 96.88 167 ILE A C 1
ATOM 1297 O O . ILE A 1 167 ? -5.480 3.088 3.127 1.00 96.88 167 ILE A O 1
ATOM 1301 N N . ARG A 1 168 ? -5.754 5.320 3.297 1.00 93.50 168 ARG A N 1
ATOM 1302 C CA . ARG A 1 168 ? -4.359 5.674 3.047 1.00 93.50 168 ARG A CA 1
ATOM 1303 C C . ARG A 1 168 ? -3.688 6.055 4.346 1.00 93.50 168 ARG A C 1
ATOM 1305 O O . ARG A 1 168 ? -4.162 6.945 5.051 1.00 93.50 168 ARG A O 1
ATOM 1312 N N . VAL A 1 169 ? -2.598 5.386 4.672 1.00 93.00 169 VAL A N 1
ATOM 1313 C CA . VAL A 1 169 ? -1.892 5.556 5.934 1.00 93.00 169 VAL A CA 1
ATOM 1314 C C . VAL A 1 169 ? -0.496 6.060 5.616 1.00 93.00 169 VAL A C 1
ATOM 1316 O O . VAL A 1 169 ? 0.270 5.367 4.968 1.00 93.00 169 VAL A O 1
ATOM 1319 N N . ASN A 1 170 ? -0.146 7.253 6.081 1.00 90.81 170 ASN A N 1
ATOM 1320 C CA . ASN A 1 170 ? 1.250 7.658 6.171 1.00 90.81 170 ASN A CA 1
ATOM 1321 C C . ASN A 1 170 ? 1.721 7.316 7.592 1.00 90.81 170 ASN A C 1
ATOM 1323 O O . ASN A 1 170 ? 1.322 7.989 8.546 1.00 90.81 170 ASN A O 1
ATOM 1327 N N . PRO A 1 171 ? 2.524 6.262 7.788 1.00 87.38 171 PRO A N 1
ATOM 1328 C CA . PRO A 1 171 ? 2.947 5.819 9.115 1.00 87.38 171 PRO A CA 1
ATOM 1329 C C . PRO A 1 171 ? 3.996 6.735 9.764 1.00 87.38 171 PRO A C 1
ATOM 1331 O O . PRO A 1 171 ? 4.120 6.730 10.993 1.00 87.38 171 PRO A O 1
ATOM 1334 N N . HIS A 1 172 ? 4.719 7.546 8.985 1.00 86.00 172 HIS A N 1
ATOM 1335 C CA . HIS A 1 172 ? 5.939 8.211 9.447 1.00 86.00 172 HIS A CA 1
ATOM 1336 C C . HIS A 1 172 ? 5.775 9.713 9.649 1.00 86.00 172 HIS A C 1
ATOM 1338 O O . HIS A 1 172 ? 5.087 10.419 8.914 1.00 86.00 172 HIS A O 1
ATOM 1344 N N . THR A 1 173 ? 6.451 10.232 10.667 1.00 85.69 173 THR A N 1
ATOM 1345 C CA . THR A 1 173 ? 6.682 11.671 10.820 1.00 85.69 173 THR A CA 1
ATOM 1346 C C . THR A 1 173 ? 8.030 12.034 10.209 1.00 85.69 173 THR A C 1
ATOM 1348 O O . THR A 1 173 ? 8.947 11.212 10.203 1.00 85.69 173 THR A O 1
ATOM 1351 N N . LYS A 1 174 ? 8.182 13.270 9.724 1.00 84.00 174 LYS A N 1
ATOM 1352 C CA . LYS A 1 174 ? 9.470 13.792 9.247 1.00 84.00 174 LYS A CA 1
ATOM 1353 C C . LYS A 1 174 ? 10.092 14.733 10.282 1.00 84.00 174 LYS A C 1
ATOM 1355 O O . LYS A 1 174 ? 9.393 15.515 10.922 1.00 84.00 174 LYS A O 1
ATOM 1360 N N . LYS A 1 175 ? 11.415 14.671 10.417 1.00 79.81 175 LYS A N 1
ATOM 1361 C CA . LYS A 1 175 ? 12.254 15.612 11.161 1.00 79.81 175 LYS A CA 1
ATOM 1362 C C . LYS A 1 175 ? 13.432 16.002 10.269 1.00 79.81 175 LYS A C 1
ATOM 1364 O O . LYS A 1 175 ? 14.123 15.129 9.751 1.00 79.81 175 LYS A O 1
ATOM 1369 N N . ASP A 1 176 ? 13.619 17.301 10.042 1.00 80.94 176 ASP A N 1
ATOM 1370 C CA . ASP A 1 176 ? 14.659 17.853 9.155 1.00 80.94 176 ASP A CA 1
ATOM 1371 C C . ASP A 1 176 ? 14.636 17.256 7.730 1.00 80.94 176 ASP A C 1
ATOM 1373 O O . ASP A 1 176 ? 15.669 16.908 7.157 1.00 80.94 176 ASP A O 1
ATOM 1377 N N . GLY A 1 177 ? 13.431 17.072 7.174 1.00 76.69 177 GLY A N 1
ATOM 1378 C CA . GLY A 1 177 ? 13.228 16.505 5.832 1.00 76.69 177 GLY A CA 1
ATOM 1379 C C . GLY A 1 177 ? 13.535 15.008 5.716 1.00 76.69 177 GLY A C 1
ATOM 1380 O O . GLY A 1 177 ? 13.534 14.463 4.617 1.00 76.69 177 GLY A O 1
ATOM 1381 N N . LYS A 1 178 ? 13.802 14.320 6.831 1.00 77.31 178 LYS A N 1
ATOM 1382 C CA . LYS A 1 178 ? 14.058 12.875 6.871 1.00 77.31 178 LYS A CA 1
ATOM 1383 C C . LYS A 1 178 ? 13.043 12.178 7.760 1.00 77.31 178 LYS A C 1
ATOM 1385 O O . LYS A 1 178 ? 12.488 12.785 8.672 1.00 77.31 178 LYS A O 1
ATOM 1390 N N . ARG A 1 179 ? 12.826 10.885 7.526 1.00 78.38 179 ARG A N 1
ATOM 1391 C CA . ARG A 1 179 ? 12.006 10.038 8.399 1.00 78.38 179 ARG A CA 1
ATOM 1392 C C . ARG A 1 179 ? 12.498 10.126 9.847 1.00 78.38 179 ARG A C 1
ATOM 1394 O O . ARG A 1 179 ? 13.669 9.869 10.132 1.00 78.38 179 ARG A O 1
ATOM 1401 N N . ASP A 1 180 ? 11.596 10.474 10.758 1.00 80.50 180 ASP A N 1
ATOM 1402 C CA . ASP A 1 180 ? 11.863 10.473 12.192 1.00 80.50 180 ASP A CA 1
ATOM 1403 C C . ASP A 1 180 ? 11.760 9.038 12.724 1.00 80.50 180 ASP A C 1
ATOM 1405 O O . ASP A 1 180 ? 10.717 8.389 12.654 1.00 80.50 180 ASP A O 1
ATOM 1409 N N . VAL A 1 181 ? 12.873 8.533 13.254 1.00 79.19 181 VAL A N 1
ATOM 1410 C CA . VAL A 1 181 ? 13.000 7.175 13.808 1.00 79.19 181 VAL A CA 1
ATOM 1411 C C . VAL A 1 181 ? 13.014 7.161 15.341 1.00 79.19 181 VAL A C 1
ATOM 1413 O O . VAL A 1 181 ? 13.292 6.128 15.963 1.00 79.19 181 VAL A O 1
ATOM 1416 N N . SER A 1 182 ? 12.738 8.307 15.969 1.00 78.81 182 SER A N 1
ATOM 1417 C CA . SER A 1 182 ? 12.730 8.458 17.421 1.00 78.81 182 SER A CA 1
ATOM 1418 C C . SER A 1 182 ? 11.668 7.581 18.092 1.00 78.81 182 SER A C 1
ATOM 1420 O O . SER A 1 182 ? 10.677 7.156 17.496 1.00 78.81 182 SER A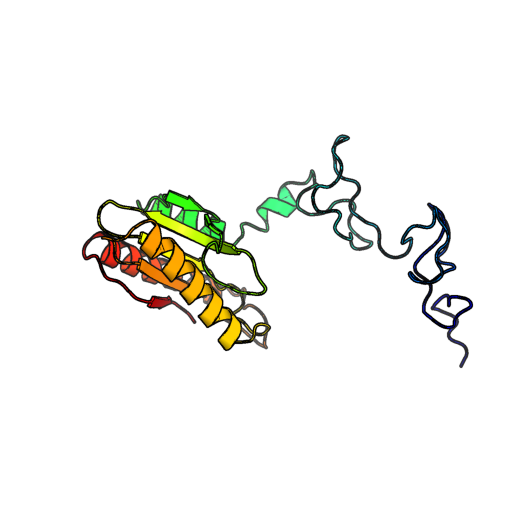 O 1
ATOM 1422 N N . ARG A 1 183 ? 11.838 7.330 19.396 1.00 77.69 183 ARG A N 1
ATOM 1423 C CA . ARG A 1 183 ? 10.827 6.612 20.195 1.00 77.69 183 ARG A CA 1
ATOM 1424 C C . ARG A 1 183 ? 9.466 7.314 20.173 1.00 77.69 183 ARG A C 1
ATOM 1426 O O . ARG A 1 183 ? 8.449 6.638 20.269 1.00 77.69 183 ARG A O 1
ATOM 1433 N N . ALA A 1 184 ? 9.448 8.642 20.063 1.00 78.81 184 ALA A N 1
ATOM 1434 C CA . ALA A 1 184 ? 8.218 9.414 19.942 1.00 78.81 184 ALA A CA 1
ATOM 1435 C C . ALA A 1 184 ? 7.541 9.167 18.585 1.00 78.81 184 ALA A C 1
ATOM 1437 O O . ALA A 1 184 ? 6.357 8.845 18.560 1.00 78.81 184 ALA A O 1
ATOM 1438 N N . ALA A 1 185 ? 8.300 9.197 17.487 1.00 82.31 185 ALA A N 1
ATOM 1439 C CA . ALA A 1 185 ? 7.788 8.881 16.155 1.00 82.31 185 ALA A CA 1
ATOM 1440 C C . ALA A 1 185 ? 7.239 7.449 16.056 1.00 82.31 185 ALA A C 1
ATOM 1442 O O . ALA A 1 185 ? 6.166 7.238 15.498 1.00 82.31 185 ALA A O 1
ATOM 1443 N N . LYS A 1 186 ? 7.896 6.469 16.696 1.00 81.62 186 LYS A N 1
ATOM 1444 C CA . LYS A 1 186 ? 7.368 5.094 16.781 1.00 81.62 186 LYS A CA 1
ATOM 1445 C C . LYS A 1 186 ? 6.000 5.034 17.471 1.00 81.62 186 LYS A C 1
ATOM 1447 O O . LYS A 1 186 ? 5.108 4.360 16.974 1.00 81.62 186 LYS A O 1
ATOM 1452 N N . LYS A 1 187 ? 5.794 5.791 18.558 1.00 82.50 187 LYS A N 1
ATOM 1453 C CA . LYS A 1 187 ? 4.471 5.888 19.206 1.00 82.50 187 LYS A CA 1
ATOM 1454 C C . LYS A 1 187 ? 3.420 6.505 18.281 1.00 82.50 187 LYS A C 1
ATOM 1456 O O . LYS A 1 187 ? 2.279 6.057 18.289 1.00 82.50 187 LYS A O 1
ATOM 1461 N N . VAL A 1 188 ? 3.796 7.519 17.497 1.00 87.25 188 VAL A N 1
ATOM 1462 C CA . VAL A 1 188 ? 2.900 8.146 16.510 1.00 87.25 188 VAL A CA 1
ATOM 1463 C C . VAL A 1 188 ? 2.516 7.154 15.415 1.00 87.25 188 VAL A C 1
ATOM 1465 O O . VAL A 1 188 ? 1.341 7.074 15.065 1.00 87.25 188 VAL A O 1
ATOM 1468 N N . ARG A 1 189 ? 3.471 6.361 14.921 1.00 87.56 189 ARG A N 1
ATOM 1469 C CA . ARG A 1 189 ? 3.207 5.283 13.963 1.00 87.56 189 ARG A CA 1
ATOM 1470 C C . ARG A 1 189 ? 2.199 4.277 14.514 1.00 87.56 189 ARG A C 1
ATOM 1472 O O . ARG A 1 189 ? 1.197 4.005 13.862 1.00 87.56 189 ARG A O 1
ATOM 1479 N N . ASP A 1 190 ? 2.431 3.770 15.723 1.00 87.19 190 ASP A N 1
ATOM 1480 C CA . ASP A 1 190 ? 1.541 2.780 16.338 1.00 87.19 190 ASP A CA 1
ATOM 1481 C C . ASP A 1 190 ? 0.126 3.359 16.549 1.00 87.19 190 ASP A C 1
ATOM 1483 O O . ASP A 1 190 ? -0.876 2.676 16.347 1.00 87.19 190 ASP A O 1
ATOM 1487 N N . GLU A 1 191 ? 0.023 4.647 16.889 1.00 89.94 191 GLU A N 1
ATOM 1488 C CA . GLU A 1 191 ? -1.259 5.353 16.986 1.00 89.94 191 GLU A CA 1
ATOM 1489 C C . GLU A 1 191 ? -1.963 5.494 15.628 1.00 89.94 191 GLU A C 1
A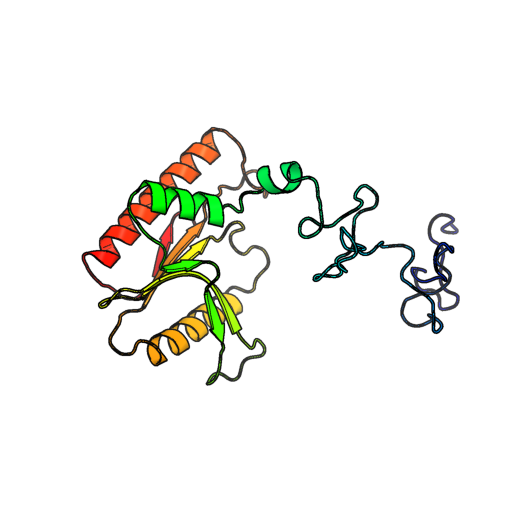TOM 1491 O O . GLU A 1 191 ? -3.174 5.296 15.523 1.00 89.94 191 GLU A O 1
ATOM 1496 N N . ARG A 1 192 ? -1.215 5.791 14.562 1.00 94.56 192 ARG A N 1
ATOM 1497 C CA . ARG A 1 192 ? -1.745 5.834 13.192 1.00 94.56 192 ARG A CA 1
ATOM 1498 C C . ARG A 1 192 ? -2.233 4.454 12.746 1.00 94.56 192 ARG A C 1
ATOM 1500 O O . ARG A 1 192 ? -3.323 4.360 12.191 1.00 94.56 192 ARG A O 1
ATOM 1507 N N . HIS A 1 193 ? -1.514 3.381 13.074 1.00 94.06 193 HIS A N 1
ATOM 1508 C CA . HIS A 1 193 ? -1.972 2.013 12.809 1.00 94.06 193 HIS A CA 1
ATOM 1509 C C . HIS A 1 193 ? -3.297 1.710 13.526 1.00 94.06 193 HIS A C 1
ATOM 1511 O O . HIS A 1 193 ? -4.227 1.199 12.903 1.00 94.06 193 HIS A O 1
ATOM 1517 N N . ARG A 1 194 ? -3.439 2.098 14.803 1.00 95.12 194 ARG A N 1
ATOM 1518 C CA . ARG A 1 194 ? -4.709 1.944 15.540 1.00 95.12 194 ARG A CA 1
ATOM 1519 C C . ARG A 1 194 ? -5.855 2.732 14.910 1.00 95.12 194 ARG A C 1
ATOM 1521 O O . ARG A 1 194 ? -6.951 2.197 14.774 1.00 95.12 194 ARG A O 1
ATOM 1528 N N . LYS A 1 195 ? -5.615 3.977 14.491 1.00 97.38 195 LYS A N 1
ATOM 1529 C CA . LYS A 1 195 ? -6.629 4.785 13.791 1.00 97.38 195 LYS A CA 1
ATOM 1530 C C . LYS A 1 195 ? -7.059 4.142 12.475 1.00 97.38 195 LYS A C 1
ATOM 1532 O O . LYS A 1 195 ? -8.252 4.091 12.191 1.00 97.38 195 LYS A O 1
ATOM 1537 N N . ALA A 1 196 ? -6.108 3.615 11.707 1.00 97.44 196 ALA A N 1
ATOM 1538 C CA . ALA A 1 196 ? -6.408 2.883 10.483 1.00 97.44 196 ALA A CA 1
ATOM 1539 C C . ALA A 1 196 ? -7.239 1.623 10.769 1.00 97.44 196 ALA A C 1
ATOM 1541 O O . ALA A 1 196 ? -8.241 1.407 10.099 1.00 97.44 196 ALA A O 1
ATOM 1542 N N . LEU A 1 197 ? -6.902 0.851 11.808 1.00 97.81 197 LEU A N 1
ATOM 1543 C CA . LEU A 1 197 ? -7.689 -0.312 12.234 1.00 97.81 197 LEU A CA 1
ATOM 1544 C C . LEU A 1 197 ? -9.141 0.056 12.567 1.00 97.81 197 LEU A C 1
ATOM 1546 O O . LEU A 1 197 ? -10.054 -0.657 12.159 1.00 97.81 197 LEU A O 1
ATOM 1550 N N . VAL A 1 198 ? -9.363 1.169 13.275 1.00 98.00 198 VAL A N 1
ATOM 1551 C CA . VAL A 1 198 ? -10.719 1.661 13.574 1.00 98.00 198 VAL A CA 1
ATOM 1552 C C . VAL A 1 198 ? -11.480 1.977 12.287 1.00 98.00 198 VAL A C 1
ATOM 1554 O O . VAL A 1 198 ? -12.621 1.554 12.149 1.00 98.00 198 VAL A O 1
ATOM 1557 N N . LEU A 1 199 ? -10.850 2.658 11.325 1.00 98.00 199 LEU A N 1
ATOM 1558 C CA . LEU A 1 199 ? -11.474 2.954 10.030 1.00 98.00 199 LEU A CA 1
ATOM 1559 C C . LEU A 1 199 ? -11.758 1.698 9.200 1.00 98.00 199 LEU A C 1
ATOM 1561 O O . LEU A 1 199 ? -12.774 1.643 8.514 1.00 98.00 199 LEU A O 1
ATOM 1565 N N . ILE A 1 200 ? -10.867 0.705 9.257 1.00 98.12 200 ILE A N 1
ATOM 1566 C CA . ILE A 1 200 ? -11.049 -0.571 8.563 1.00 98.12 200 ILE A CA 1
ATOM 1567 C C . ILE A 1 200 ? -12.237 -1.324 9.166 1.00 98.12 200 ILE A C 1
ATOM 1569 O O . ILE A 1 200 ? -13.088 -1.804 8.431 1.00 98.12 200 ILE A O 1
ATOM 1573 N N . ARG A 1 201 ? -12.346 -1.394 10.496 1.00 98.12 201 ARG A N 1
ATOM 1574 C CA . ARG A 1 201 ? -13.511 -2.017 11.143 1.00 98.12 201 ARG A CA 1
ATOM 1575 C C . ARG A 1 201 ? -14.803 -1.270 10.823 1.00 98.12 201 ARG A C 1
ATOM 1577 O O . ARG A 1 201 ? -15.772 -1.902 10.429 1.00 98.12 201 ARG A O 1
ATOM 1584 N N . ASP A 1 202 ? -14.773 0.061 10.889 1.00 98.00 202 ASP A N 1
ATOM 1585 C CA . ASP A 1 202 ? -15.903 0.924 10.5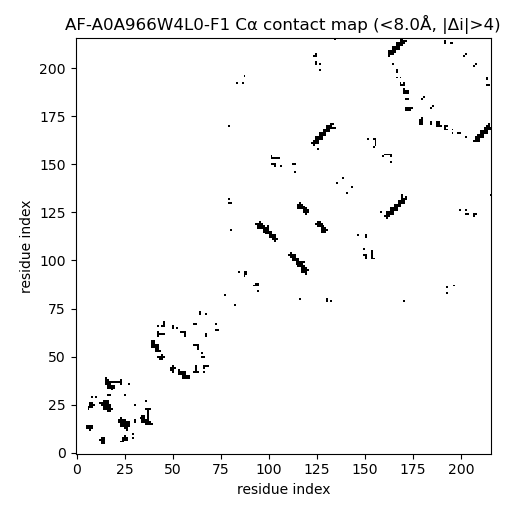31 1.00 98.00 202 ASP A CA 1
ATOM 1586 C C . ASP A 1 202 ? -16.425 0.638 9.118 1.00 98.00 202 ASP A C 1
ATOM 1588 O O . ASP A 1 202 ? -17.622 0.448 8.954 1.00 98.00 202 ASP A O 1
ATOM 1592 N N . VAL A 1 203 ? -15.552 0.548 8.108 1.00 98.00 203 VAL A N 1
ATOM 1593 C CA . VAL A 1 203 ? -15.990 0.278 6.726 1.00 98.00 203 VAL A CA 1
ATOM 1594 C C . VAL A 1 203 ? -16.437 -1.166 6.497 1.00 98.00 203 VAL A C 1
ATOM 1596 O O . VAL A 1 203 ? -17.262 -1.417 5.623 1.00 98.00 203 VAL A O 1
ATOM 1599 N N . LEU A 1 204 ? -15.902 -2.120 7.262 1.00 96.81 204 LEU A N 1
ATOM 1600 C CA . LEU A 1 204 ? -16.324 -3.519 7.187 1.00 96.81 204 LEU A CA 1
ATOM 1601 C C . LEU A 1 204 ? -17.692 -3.738 7.850 1.00 96.81 204 LEU A C 1
ATOM 1603 O O . LEU A 1 204 ? -18.460 -4.568 7.374 1.00 96.81 204 LEU A O 1
ATOM 1607 N N . GLU A 1 205 ? -18.000 -2.998 8.917 1.00 97.25 205 GLU A N 1
ATOM 1608 C CA . GLU A 1 205 ? -19.294 -3.047 9.615 1.00 97.25 205 GLU A CA 1
ATOM 1609 C C . GLU A 1 205 ? -20.352 -2.158 8.945 1.00 97.25 205 GLU A C 1
ATOM 1611 O O . GLU A 1 205 ? -21.518 -2.536 8.856 1.00 97.25 205 GLU A O 1
ATOM 1616 N N . ASN A 1 206 ? -19.944 -0.988 8.449 1.00 97.12 206 ASN A N 1
ATOM 1617 C CA . ASN A 1 206 ? -20.794 0.009 7.804 1.00 97.12 206 ASN A CA 1
ATOM 1618 C C . ASN A 1 206 ? -20.211 0.367 6.424 1.00 97.12 206 ASN A C 1
ATOM 1620 O O . ASN A 1 206 ? -19.496 1.364 6.302 1.00 97.12 206 ASN A O 1
ATOM 1624 N N . PRO A 1 207 ? -20.494 -0.424 5.372 1.00 96.62 207 PRO A N 1
ATOM 1625 C CA . PRO A 1 207 ? -19.932 -0.216 4.040 1.00 96.62 207 PRO A CA 1
ATOM 1626 C C . PRO A 1 207 ? -20.136 1.205 3.502 1.00 96.62 207 PRO A C 1
ATOM 1628 O O . PRO A 1 207 ? -21.259 1.691 3.362 1.00 96.62 207 PRO A O 1
ATOM 1631 N N . TRP A 1 208 ? -19.036 1.862 3.139 1.00 97.00 208 TRP A N 1
ATOM 1632 C CA . TRP A 1 208 ? -19.026 3.173 2.490 1.00 97.00 208 TRP A CA 1
ATOM 1633 C C . TRP A 1 208 ? -18.006 3.209 1.353 1.00 97.00 208 TRP A C 1
ATOM 1635 O O . TRP A 1 208 ? -17.088 2.397 1.295 1.00 97.00 208 TRP A O 1
ATOM 1645 N N . GLY A 1 209 ? -18.179 4.150 0.422 1.00 95.06 209 GLY A N 1
ATOM 1646 C CA . GLY A 1 209 ? -17.222 4.425 -0.651 1.00 95.06 209 GLY A CA 1
ATOM 1647 C C . GLY A 1 209 ? -16.508 5.759 -0.446 1.00 95.06 209 GLY A C 1
ATOM 1648 O O . GLY A 1 209 ? -17.012 6.638 0.253 1.00 95.06 209 GLY A O 1
ATOM 1649 N N . GLY A 1 210 ? -15.342 5.923 -1.067 1.00 94.62 210 GLY A N 1
ATOM 1650 C CA . GLY A 1 210 ? -14.547 7.152 -0.984 1.00 94.62 210 GLY A CA 1
ATOM 1651 C C . GLY A 1 210 ? -13.175 6.920 -0.365 1.00 94.62 210 GLY A C 1
ATOM 1652 O O . GLY A 1 210 ? -12.669 5.802 -0.372 1.00 94.62 210 GLY A O 1
ATOM 1653 N N . ILE A 1 211 ? -12.553 7.982 0.143 1.00 95.50 211 ILE A N 1
ATOM 1654 C CA . ILE A 1 211 ? -11.186 7.946 0.666 1.00 95.50 211 ILE A CA 1
ATOM 1655 C C . ILE A 1 211 ? -11.106 8.533 2.072 1.00 95.50 211 ILE A C 1
ATOM 1657 O O . ILE A 1 211 ? -11.656 9.600 2.347 1.00 95.50 211 ILE A O 1
ATOM 1661 N N . LYS A 1 212 ? -10.380 7.846 2.953 1.00 96.50 212 LYS A N 1
ATOM 1662 C CA . LYS A 1 212 ? -9.968 8.348 4.262 1.00 96.50 212 LYS A CA 1
ATOM 1663 C C . LYS A 1 212 ? -8.451 8.264 4.379 1.00 96.50 212 LYS A C 1
ATOM 1665 O O . LYS A 1 212 ? -7.822 7.329 3.887 1.00 96.50 212 LYS A O 1
ATOM 1670 N N . TYR A 1 213 ? -7.878 9.246 5.058 1.00 94.19 213 TYR A N 1
ATOM 1671 C CA . TYR A 1 213 ? -6.442 9.348 5.250 1.00 94.19 213 TYR A CA 1
ATOM 1672 C C . TYR A 1 213 ? -6.088 9.301 6.738 1.00 94.19 213 TYR A C 1
ATOM 1674 O O . TYR A 1 213 ? -6.816 9.826 7.585 1.00 94.19 213 TYR A O 1
ATOM 1682 N N . VAL A 1 214 ? -4.941 8.708 7.056 1.00 93.25 214 VAL A N 1
ATOM 1683 C CA . VAL A 1 214 ? -4.395 8.613 8.408 1.00 93.25 214 VAL A CA 1
ATOM 1684 C C . VAL A 1 214 ? -2.932 9.027 8.381 1.00 93.25 214 VAL A C 1
ATOM 1686 O O . VAL A 1 214 ? -2.109 8.371 7.761 1.00 93.25 214 VAL A O 1
ATOM 1689 N N . GLY A 1 215 ? -2.584 10.098 9.090 1.00 83.81 215 GLY A N 1
ATOM 1690 C CA . GLY A 1 215 ? -1.182 10.477 9.288 1.00 83.81 215 GLY A CA 1
ATOM 1691 C C . GLY A 1 215 ? -0.483 11.163 8.113 1.00 83.81 215 GLY A C 1
ATOM 1692 O O . GLY A 1 215 ? 0.714 11.410 8.223 1.00 83.81 215 GLY A O 1
ATOM 1693 N N . TYR A 1 216 ? -1.205 11.452 7.032 1.00 76.38 216 TYR A N 1
ATOM 1694 C CA . TYR A 1 216 ? -0.781 12.346 5.955 1.00 76.38 216 TYR A CA 1
ATOM 1695 C C . TYR A 1 216 ? -0.336 13.707 6.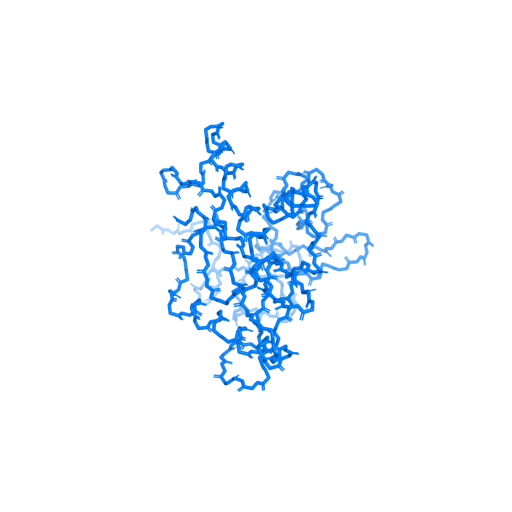501 1.00 76.38 216 TYR A C 1
ATOM 1697 O O . TYR A 1 216 ? -1.006 14.221 7.430 1.00 76.38 216 TYR A O 1
#